Protein AF-A0A928KEA7-F1 (afdb_monomer)

Sequence (181 aa):
MDRFKRTLTLSAVTAGLIFLSWWLQSQVTVQSPEGFLRALSCLPGAGVILLGTGIFLRRGATAVFLDVVGGVTLAAGLTLFVLYGGMDDPTAVGADTGINLVLCLWTALPVCFAVYTLVLGLGSREDTRVRRRIAGWTPVALFAWILVLLFSGQMLHLVHAKPVEEETHHSDLAWIGSEEG

Mean predicted aligned error: 10.65 Å

Structure (mmCIF, N/CA/C/O backbone):
data_AF-A0A928KEA7-F1
#
_entry.id   AF-A0A928KEA7-F1
#
loop_
_atom_site.group_PDB
_atom_site.id
_atom_site.type_symbol
_atom_site.label_atom_id
_atom_site.label_alt_id
_atom_site.label_comp_id
_atom_site.label_asym_id
_atom_site.label_entity_id
_atom_site.label_seq_id
_atom_site.pdbx_PDB_ins_code
_atom_site.Cartn_x
_atom_site.Cartn_y
_atom_site.Cartn_z
_atom_site.occupancy
_atom_site.B_iso_or_equiv
_atom_site.auth_seq_id
_atom_site.auth_comp_id
_atom_site.auth_asym_id
_atom_site.auth_atom_id
_atom_site.pdbx_PDB_model_num
ATOM 1 N N . MET A 1 1 ? -8.155 -10.172 21.564 1.00 54.88 1 MET A N 1
ATOM 2 C CA . MET A 1 1 ? -7.471 -8.945 21.100 1.00 54.88 1 MET A CA 1
ATOM 3 C C . MET A 1 1 ? -8.540 -7.909 20.807 1.00 54.88 1 MET A C 1
ATOM 5 O O . MET A 1 1 ? -9.385 -8.170 19.959 1.00 54.88 1 MET A O 1
ATOM 9 N N . ASP A 1 2 ? -8.555 -6.812 21.563 1.00 73.75 2 ASP A N 1
ATOM 10 C CA . ASP A 1 2 ? -9.622 -5.802 21.515 1.00 73.75 2 ASP A CA 1
ATOM 11 C C . ASP A 1 2 ? -9.731 -5.141 20.137 1.00 73.75 2 ASP A C 1
ATOM 13 O O . ASP A 1 2 ? -8.721 -4.966 19.447 1.00 73.75 2 ASP A O 1
ATOM 17 N N . ARG A 1 3 ? -10.950 -4.743 19.742 1.00 67.38 3 ARG A N 1
ATOM 18 C CA . ARG A 1 3 ? -11.199 -4.026 18.476 1.00 67.38 3 ARG A CA 1
ATOM 19 C C . ARG A 1 3 ? -10.340 -2.762 18.366 1.00 67.38 3 ARG A C 1
ATOM 21 O O . ARG A 1 3 ? -9.760 -2.542 17.311 1.00 67.38 3 ARG A O 1
ATOM 28 N N . PHE A 1 4 ? -10.141 -2.047 19.477 1.00 71.62 4 PHE A N 1
ATOM 29 C CA . PHE A 1 4 ? -9.226 -0.907 19.574 1.00 71.62 4 PHE A CA 1
ATOM 30 C C . PHE A 1 4 ? -7.812 -1.232 19.078 1.00 71.62 4 PHE A C 1
ATOM 32 O O . PHE A 1 4 ? -7.262 -0.529 18.235 1.00 71.62 4 PHE A O 1
ATOM 39 N N . LYS A 1 5 ? -7.230 -2.340 19.564 1.00 75.88 5 LYS A N 1
ATOM 40 C CA . LYS A 1 5 ? -5.872 -2.760 19.190 1.00 75.88 5 LYS A CA 1
ATOM 41 C C . LYS A 1 5 ? -5.795 -3.084 17.701 1.00 75.88 5 LYS A C 1
ATOM 43 O O . LYS A 1 5 ? -4.838 -2.686 17.056 1.00 75.88 5 LYS A O 1
ATOM 48 N N . ARG A 1 6 ? -6.819 -3.739 17.140 1.00 73.50 6 ARG A N 1
ATOM 49 C CA . ARG A 1 6 ? -6.890 -4.035 15.697 1.00 73.50 6 ARG A CA 1
ATOM 50 C C . ARG A 1 6 ? -6.956 -2.765 14.850 1.00 73.50 6 ARG A C 1
ATOM 52 O O . ARG A 1 6 ? -6.213 -2.663 13.881 1.00 73.50 6 ARG A O 1
ATOM 59 N N . THR A 1 7 ? -7.788 -1.797 15.230 1.00 75.06 7 THR A N 1
ATOM 60 C CA . THR A 1 7 ? -7.887 -0.507 14.531 1.00 75.06 7 THR A CA 1
ATOM 61 C C . THR A 1 7 ? -6.580 0.272 14.609 1.00 75.06 7 THR A C 1
ATOM 63 O O . THR A 1 7 ? -6.162 0.853 13.612 1.00 75.06 7 THR A O 1
ATOM 66 N N . LEU A 1 8 ? -5.893 0.244 15.754 1.00 78.81 8 LEU A N 1
ATOM 67 C CA . LEU A 1 8 ? -4.615 0.931 15.936 1.00 78.81 8 LEU A CA 1
ATOM 68 C C . LEU A 1 8 ? -3.499 0.263 15.119 1.00 78.81 8 LEU A C 1
ATOM 70 O O . LEU A 1 8 ? -2.761 0.955 14.424 1.00 78.81 8 LEU A O 1
ATOM 74 N N . THR A 1 9 ? -3.432 -1.073 15.111 1.00 81.81 9 THR A N 1
ATOM 75 C CA . THR A 1 9 ? -2.494 -1.825 14.264 1.00 81.81 9 THR A CA 1
ATOM 76 C C . THR A 1 9 ? -2.742 -1.556 12.782 1.00 81.81 9 THR A C 1
ATOM 78 O O . THR A 1 9 ? -1.800 -1.250 12.062 1.00 81.81 9 THR A O 1
ATOM 81 N N . LEU A 1 10 ? -3.993 -1.605 12.316 1.00 80.00 10 LEU A N 1
ATOM 82 C CA . LEU A 1 10 ? -4.307 -1.324 10.913 1.00 80.00 10 LEU A CA 1
ATOM 83 C C . LEU A 1 10 ? -4.031 0.134 10.537 1.00 80.00 10 LEU A C 1
ATOM 85 O O . LEU A 1 10 ? -3.530 0.386 9.447 1.00 80.00 10 LEU A O 1
ATOM 89 N N . SER A 1 11 ? -4.303 1.088 11.430 1.00 79.56 11 SER A N 1
ATOM 90 C CA . SER A 1 11 ? -3.945 2.498 11.226 1.00 79.56 11 SER A CA 1
ATOM 91 C C . SER A 1 11 ? -2.431 2.671 11.086 1.00 79.56 11 SER A C 1
ATOM 93 O O . SER A 1 11 ? -1.979 3.375 10.189 1.00 79.56 11 SER A O 1
ATOM 95 N N . ALA A 1 12 ? -1.644 1.990 11.926 1.00 84.50 12 ALA A N 1
ATOM 96 C CA . ALA A 1 12 ? -0.185 2.016 11.852 1.00 84.50 12 ALA A CA 1
ATOM 97 C C . ALA A 1 12 ? 0.335 1.391 10.547 1.00 84.50 12 ALA A C 1
ATOM 99 O O . ALA A 1 12 ? 1.207 1.966 9.902 1.00 84.50 12 ALA A O 1
ATOM 100 N N . VAL A 1 13 ? -0.242 0.263 10.117 1.00 84.06 13 VAL A N 1
ATOM 101 C CA . VAL A 1 13 ? 0.075 -0.363 8.822 1.00 84.06 13 VAL A CA 1
ATOM 102 C C . VAL A 1 13 ? -0.280 0.571 7.666 1.00 84.06 13 VAL A C 1
ATOM 104 O O . VAL A 1 13 ? 0.526 0.753 6.762 1.00 84.06 13 VAL A O 1
ATOM 107 N N . THR A 1 14 ? -1.447 1.216 7.718 1.00 84.38 14 THR A N 1
ATOM 108 C CA . THR A 1 14 ? -1.892 2.172 6.693 1.00 84.38 14 THR A CA 1
ATOM 109 C C . THR A 1 14 ? -0.937 3.361 6.609 1.00 84.38 14 THR A C 1
ATOM 111 O O . THR A 1 14 ? -0.494 3.705 5.520 1.00 84.38 14 THR A O 1
ATOM 114 N N . ALA A 1 15 ? -0.551 3.948 7.745 1.00 84.62 15 ALA A N 1
ATOM 115 C CA . ALA A 1 15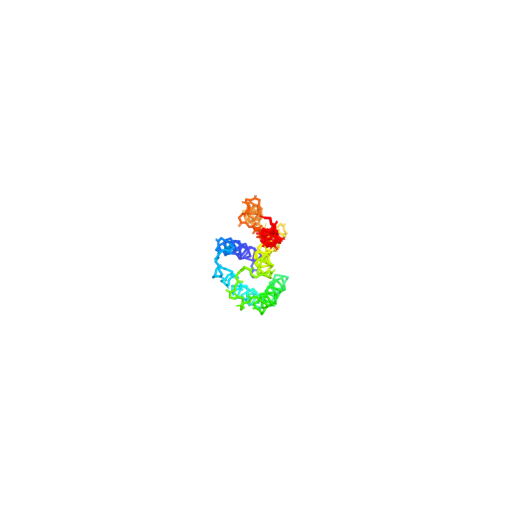 ? 0.431 5.030 7.793 1.00 84.62 15 ALA A CA 1
ATOM 116 C C . ALA A 1 15 ? 1.794 4.598 7.228 1.00 84.62 15 ALA A C 1
ATOM 118 O O . ALA A 1 15 ? 2.395 5.327 6.441 1.00 84.62 15 ALA A O 1
ATOM 119 N N . GLY A 1 16 ? 2.252 3.393 7.580 1.00 85.12 16 GLY A N 1
ATOM 120 C CA . GLY A 1 16 ? 3.477 2.809 7.039 1.00 85.12 16 GLY A CA 1
ATOM 121 C C . GLY A 1 16 ? 3.415 2.614 5.524 1.00 85.12 16 GLY A C 1
ATOM 122 O O . GLY A 1 16 ? 4.370 2.956 4.835 1.00 85.12 16 GLY A O 1
ATOM 123 N N . LEU A 1 17 ? 2.285 2.138 4.991 1.00 85.50 17 LEU A N 1
ATOM 124 C CA . LEU A 1 17 ? 2.068 1.988 3.550 1.00 85.50 17 LEU A CA 1
ATOM 125 C C . LEU A 1 17 ? 2.014 3.337 2.828 1.00 85.50 17 LEU A C 1
ATOM 127 O O . LEU A 1 17 ? 2.590 3.452 1.753 1.00 85.50 17 LEU A O 1
ATOM 131 N N . ILE A 1 18 ? 1.378 4.358 3.413 1.00 84.31 18 ILE A N 1
ATOM 132 C CA . ILE A 1 18 ? 1.370 5.721 2.858 1.00 84.31 18 ILE A CA 1
ATOM 133 C C . ILE A 1 18 ? 2.802 6.252 2.773 1.00 84.31 18 ILE A C 1
ATOM 135 O O . ILE A 1 18 ? 3.218 6.715 1.713 1.00 84.31 18 ILE A O 1
ATOM 139 N N . PHE A 1 19 ? 3.566 6.149 3.865 1.00 85.62 19 PHE A N 1
ATOM 140 C CA . PHE A 1 19 ? 4.948 6.621 3.911 1.00 85.62 19 PHE A CA 1
ATOM 141 C C . PHE A 1 19 ? 5.845 5.856 2.936 1.00 85.62 19 PHE A C 1
ATOM 143 O O . PHE A 1 19 ? 6.585 6.473 2.176 1.00 85.62 19 PHE A O 1
ATOM 150 N N . LEU A 1 20 ? 5.752 4.524 2.920 1.00 85.12 20 LEU A N 1
ATOM 151 C CA . LEU A 1 20 ? 6.529 3.678 2.019 1.00 85.12 20 LEU A CA 1
ATOM 152 C C . LEU A 1 20 ? 6.176 3.954 0.556 1.00 85.12 20 LEU A C 1
ATOM 154 O O . LEU A 1 20 ? 7.071 4.067 -0.272 1.00 85.12 20 LEU A O 1
ATOM 158 N N . SER A 1 21 ? 4.889 4.110 0.247 1.00 84.81 21 SER A N 1
ATOM 159 C CA . SER A 1 21 ? 4.431 4.456 -1.094 1.00 84.81 21 SER A CA 1
ATOM 160 C C . SER A 1 21 ? 4.947 5.827 -1.518 1.00 84.81 21 SER A C 1
ATOM 162 O O . SER A 1 21 ? 5.449 5.962 -2.624 1.00 84.81 21 SER A O 1
ATOM 164 N N . TRP A 1 22 ? 4.852 6.842 -0.661 1.00 84.06 22 TRP A N 1
ATOM 165 C CA . TRP A 1 22 ? 5.382 8.172 -0.962 1.00 84.06 22 TRP A CA 1
ATOM 166 C C . TRP A 1 22 ? 6.901 8.142 -1.170 1.00 84.06 22 TRP A C 1
ATOM 168 O O . TRP A 1 22 ? 7.403 8.691 -2.147 1.00 84.06 22 TRP A O 1
ATOM 178 N N . TRP A 1 23 ? 7.626 7.435 -0.299 1.00 84.44 23 TRP A N 1
ATOM 179 C CA . TRP A 1 23 ? 9.074 7.267 -0.396 1.00 84.44 23 TRP A CA 1
ATOM 180 C C . TRP A 1 23 ? 9.506 6.530 -1.665 1.00 84.44 23 TRP A C 1
ATOM 182 O O . TRP A 1 23 ? 10.493 6.902 -2.282 1.00 84.44 23 TRP A O 1
ATOM 192 N N . LEU A 1 24 ? 8.795 5.477 -2.068 1.00 82.69 24 LEU A N 1
ATOM 193 C CA . LEU A 1 24 ? 9.129 4.750 -3.291 1.00 82.69 24 LEU A CA 1
ATOM 194 C C . LEU A 1 24 ? 8.782 5.568 -4.533 1.00 82.69 24 LEU A C 1
ATOM 196 O O . LEU A 1 24 ? 9.578 5.605 -5.463 1.00 82.69 24 LEU A O 1
ATOM 200 N N . GLN A 1 25 ? 7.648 6.270 -4.537 1.00 81.88 25 GLN A N 1
ATOM 201 C CA . GLN A 1 25 ? 7.252 7.113 -5.666 1.00 81.88 25 GLN A CA 1
ATOM 202 C C . GLN A 1 25 ? 8.172 8.324 -5.847 1.00 81.88 25 GLN A C 1
ATOM 204 O O . GLN A 1 25 ? 8.437 8.694 -6.984 1.00 81.88 25 GLN A O 1
ATOM 209 N N . SER A 1 26 ? 8.732 8.894 -4.773 1.00 79.12 26 SER A N 1
ATOM 210 C CA . SER A 1 26 ? 9.705 9.992 -4.888 1.00 79.12 26 SER A CA 1
ATOM 211 C C . SER A 1 26 ? 11.041 9.570 -5.510 1.00 79.12 26 SER A C 1
ATOM 213 O O . SER A 1 26 ? 11.774 10.417 -6.014 1.00 79.12 26 SER A O 1
ATOM 215 N N . GLN A 1 27 ? 11.350 8.270 -5.499 1.00 77.69 27 GLN A N 1
ATOM 216 C CA . GLN A 1 27 ? 12.549 7.693 -6.118 1.00 77.69 27 GLN A CA 1
ATOM 217 C C . GLN A 1 27 ? 12.307 7.257 -7.570 1.00 77.69 27 GLN A C 1
ATOM 219 O O . GLN A 1 27 ? 13.262 7.037 -8.311 1.00 77.69 27 GLN A O 1
ATOM 224 N N . VAL A 1 28 ? 11.047 7.109 -7.994 1.00 72.12 28 VAL A N 1
ATOM 225 C CA . VAL A 1 28 ? 10.705 6.761 -9.377 1.00 72.12 28 VAL A CA 1
ATOM 226 C C . VAL A 1 28 ? 10.776 8.031 -10.219 1.00 72.12 28 VAL A C 1
ATOM 228 O O . VAL A 1 28 ? 9.839 8.823 -10.275 1.00 72.12 28 VAL A O 1
ATOM 231 N N . THR A 1 29 ? 11.911 8.224 -10.883 1.00 65.62 29 THR A N 1
ATOM 232 C CA . THR A 1 29 ? 12.078 9.257 -11.909 1.00 65.62 29 THR A CA 1
ATOM 233 C C . THR A 1 29 ? 12.221 8.604 -13.277 1.00 65.62 29 THR A C 1
ATOM 235 O O . THR A 1 29 ? 12.788 7.518 -13.389 1.00 65.62 29 THR A O 1
ATOM 238 N N . VAL A 1 30 ? 11.739 9.278 -14.325 1.00 59.12 30 VAL A N 1
ATOM 239 C CA . VAL A 1 30 ? 11.789 8.796 -15.724 1.00 59.12 30 VAL A CA 1
ATOM 240 C C . VAL A 1 30 ? 13.224 8.488 -16.180 1.00 59.12 30 VAL A C 1
ATOM 242 O O . VAL A 1 30 ? 13.438 7.697 -17.087 1.00 59.12 30 VAL A O 1
ATOM 245 N N . GLN A 1 31 ? 14.222 9.090 -15.530 1.00 60.34 31 GLN A N 1
ATOM 246 C CA . GLN A 1 31 ? 15.633 8.948 -15.884 1.00 60.34 31 GLN A CA 1
ATOM 247 C C . GLN A 1 31 ? 16.400 7.922 -15.033 1.00 60.34 31 GLN A C 1
ATOM 249 O O . GLN A 1 31 ? 17.555 7.646 -15.345 1.00 60.34 31 GLN A O 1
ATOM 254 N N . SER A 1 32 ? 15.804 7.349 -13.976 1.00 67.44 32 SER A N 1
ATOM 255 C CA . SER A 1 32 ? 16.506 6.412 -13.086 1.00 67.44 32 SER A CA 1
ATOM 256 C C . SER A 1 32 ? 15.910 4.994 -13.154 1.00 67.44 32 SER A C 1
ATOM 258 O O . SER A 1 32 ? 14.947 4.706 -12.429 1.00 67.44 32 SER A O 1
ATOM 260 N N . PRO A 1 33 ? 16.487 4.066 -13.943 1.00 71.00 33 PRO A N 1
ATOM 261 C CA . PRO A 1 33 ? 16.019 2.676 -13.983 1.00 71.00 33 PRO A CA 1
ATOM 262 C C . PRO A 1 33 ? 16.114 1.994 -12.604 1.00 71.00 33 PRO A C 1
ATOM 264 O O . PRO A 1 33 ? 15.270 1.172 -12.247 1.00 71.00 33 PRO A O 1
ATOM 267 N N . GLU A 1 34 ? 17.070 2.410 -11.767 1.00 78.62 34 GLU A N 1
ATOM 268 C CA . GLU A 1 34 ? 17.239 1.908 -10.397 1.00 78.62 34 GLU A CA 1
ATOM 269 C C . GLU A 1 34 ? 16.026 2.186 -9.496 1.00 78.62 34 GLU A C 1
ATOM 271 O O . GLU A 1 34 ? 15.602 1.315 -8.734 1.00 78.62 34 GLU A O 1
ATOM 276 N N . GLY A 1 35 ? 15.438 3.384 -9.590 1.00 78.25 35 GLY A N 1
ATOM 277 C CA . GLY A 1 35 ? 14.264 3.771 -8.804 1.00 78.25 35 GLY A CA 1
ATOM 278 C C . GLY A 1 35 ? 13.042 2.915 -9.139 1.00 78.25 35 GLY A C 1
ATOM 279 O O . GLY A 1 35 ? 12.356 2.421 -8.239 1.00 78.25 35 GLY A O 1
ATOM 280 N N . PHE A 1 36 ? 12.825 2.664 -10.432 1.00 80.31 36 PHE A N 1
ATOM 281 C CA . PHE A 1 36 ? 11.774 1.773 -10.920 1.00 80.31 36 PHE A CA 1
ATOM 282 C C . PHE A 1 36 ? 11.979 0.329 -10.443 1.00 80.31 36 PHE A C 1
ATOM 284 O O . PHE A 1 36 ? 11.077 -0.243 -9.829 1.00 80.31 36 PHE A O 1
ATOM 291 N N . LEU A 1 37 ? 13.169 -0.248 -10.643 1.00 82.00 37 LEU A N 1
ATOM 292 C CA . LEU A 1 37 ? 13.470 -1.622 -10.224 1.00 82.00 37 LEU A CA 1
ATOM 293 C C . LEU A 1 37 ? 13.368 -1.801 -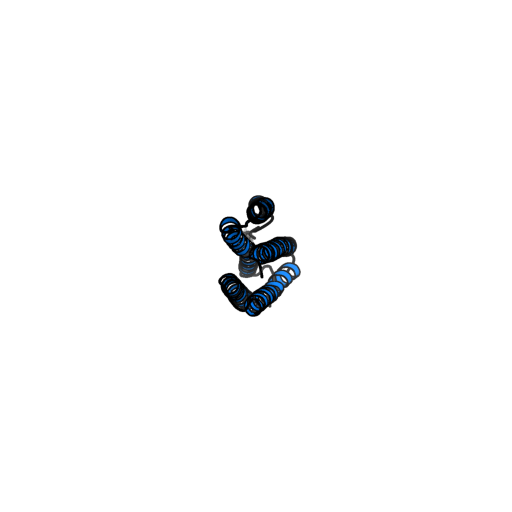8.704 1.00 82.00 37 LEU A C 1
ATOM 295 O O . LEU A 1 37 ? 12.913 -2.840 -8.216 1.00 82.00 37 LEU A O 1
ATOM 299 N N . ARG A 1 38 ? 13.728 -0.776 -7.925 1.00 84.31 38 ARG A N 1
ATOM 300 C CA . ARG A 1 38 ? 13.561 -0.781 -6.468 1.00 84.31 38 ARG A CA 1
ATOM 301 C C . ARG A 1 38 ? 12.087 -0.762 -6.062 1.00 84.31 38 ARG A C 1
ATOM 303 O O . ARG A 1 38 ? 11.674 -1.569 -5.233 1.00 84.31 38 ARG A O 1
ATOM 310 N N . ALA A 1 39 ? 11.278 0.107 -6.664 1.00 84.00 39 ALA A N 1
ATOM 311 C CA . ALA A 1 39 ? 9.838 0.147 -6.410 1.00 84.00 39 ALA A CA 1
ATOM 312 C C . ALA A 1 39 ? 9.138 -1.157 -6.833 1.00 84.00 39 ALA A C 1
ATOM 314 O O . ALA A 1 39 ? 8.249 -1.640 -6.124 1.00 84.00 39 ALA A O 1
ATOM 315 N N . LEU A 1 40 ? 9.571 -1.750 -7.947 1.00 84.88 40 LEU A N 1
ATOM 316 C CA . LEU A 1 40 ? 9.064 -3.013 -8.474 1.00 84.88 40 LEU A CA 1
ATOM 317 C C . LEU A 1 40 ? 9.436 -4.200 -7.574 1.00 84.88 40 LEU A C 1
ATOM 319 O O . LEU A 1 40 ? 8.575 -5.007 -7.234 1.00 84.88 40 LEU A O 1
ATOM 323 N N . SER A 1 41 ? 10.691 -4.290 -7.129 1.00 85.75 41 SER A N 1
ATOM 324 C CA . SER A 1 41 ? 11.165 -5.371 -6.248 1.00 85.75 41 SER A CA 1
ATOM 325 C C . SER A 1 41 ? 10.560 -5.321 -4.840 1.00 85.75 41 SER A C 1
ATOM 327 O O . SER A 1 41 ? 10.398 -6.360 -4.197 1.00 85.75 41 SER A O 1
ATOM 329 N N . CYS A 1 42 ? 10.150 -4.143 -4.363 1.00 87.12 42 CYS A N 1
ATOM 330 C CA . CYS A 1 42 ? 9.448 -4.016 -3.088 1.00 87.12 42 CYS A CA 1
ATOM 331 C C . CYS A 1 42 ? 7.988 -4.517 -3.125 1.00 87.12 42 CYS A C 1
ATOM 333 O O . CYS A 1 42 ? 7.465 -4.879 -2.069 1.00 87.12 42 CYS A O 1
ATOM 335 N N . LEU A 1 43 ? 7.326 -4.577 -4.293 1.00 86.19 43 LEU A N 1
ATOM 336 C CA . LEU A 1 43 ? 5.919 -5.006 -4.405 1.00 86.19 43 LEU A CA 1
ATOM 337 C C . LEU A 1 43 ? 5.692 -6.464 -3.958 1.00 86.19 43 LEU A C 1
ATOM 339 O O . LEU A 1 43 ? 4.829 -6.683 -3.102 1.00 86.19 43 LEU A O 1
ATOM 343 N N . PRO A 1 44 ? 6.463 -7.462 -4.442 1.00 87.00 44 PRO A N 1
ATOM 344 C CA . PRO A 1 44 ? 6.356 -8.832 -3.946 1.00 87.00 44 PRO A CA 1
ATOM 345 C C . PRO A 1 44 ? 6.600 -8.931 -2.439 1.00 87.00 44 PRO A C 1
ATOM 347 O O . PRO A 1 44 ? 5.852 -9.606 -1.735 1.00 87.00 44 PRO A O 1
ATOM 350 N N . GLY A 1 45 ? 7.606 -8.214 -1.923 1.00 86.88 45 GLY A N 1
ATOM 351 C CA . GLY A 1 45 ? 7.912 -8.185 -0.492 1.00 86.88 45 GLY A CA 1
ATOM 352 C C . GLY A 1 45 ? 6.740 -7.665 0.342 1.00 86.88 45 GLY A C 1
ATOM 353 O O . GLY A 1 45 ? 6.355 -8.295 1.327 1.00 86.88 45 GLY A O 1
ATOM 354 N N . ALA A 1 46 ? 6.115 -6.566 -0.089 1.00 85.94 46 ALA A N 1
ATOM 355 C CA . ALA A 1 46 ? 4.908 -6.040 0.540 1.00 85.94 46 ALA A CA 1
ATOM 356 C C . ALA A 1 46 ? 3.757 -7.061 0.497 1.00 85.94 46 ALA A C 1
ATOM 358 O O . ALA A 1 46 ? 3.134 -7.317 1.526 1.00 85.94 46 ALA A O 1
ATOM 359 N N . GLY A 1 47 ? 3.523 -7.705 -0.651 1.00 86.25 47 GLY A N 1
ATOM 360 C CA . GLY A 1 47 ? 2.505 -8.750 -0.801 1.00 86.25 47 GLY A CA 1
ATOM 361 C C . GLY A 1 47 ? 2.705 -9.935 0.154 1.00 86.25 47 GLY A C 1
ATOM 362 O O . GLY A 1 47 ? 1.761 -10.348 0.829 1.00 86.25 47 GLY A O 1
ATOM 363 N N . VAL A 1 48 ? 3.941 -10.432 0.289 1.00 89.88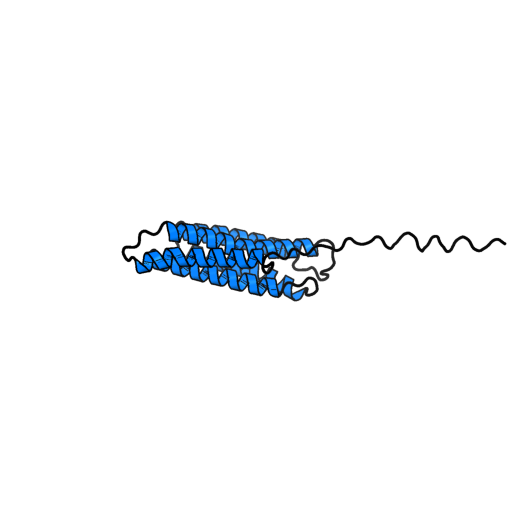 48 VAL A N 1
ATOM 364 C CA . VAL A 1 48 ? 4.290 -11.515 1.228 1.00 89.88 48 VAL A CA 1
ATOM 365 C C . VAL A 1 48 ? 4.072 -11.095 2.680 1.00 89.88 48 VAL A C 1
ATOM 367 O O . VAL A 1 48 ? 3.518 -11.871 3.456 1.00 89.88 48 VAL A O 1
ATOM 370 N N . ILE A 1 49 ? 4.465 -9.876 3.064 1.00 87.69 49 ILE A N 1
ATOM 371 C CA . ILE A 1 49 ? 4.244 -9.367 4.426 1.00 87.69 49 ILE A CA 1
ATOM 372 C C . ILE A 1 49 ? 2.743 -9.288 4.729 1.00 87.69 49 ILE A C 1
ATOM 374 O O . ILE A 1 49 ? 2.314 -9.679 5.817 1.00 87.69 49 ILE A O 1
ATOM 378 N N . LEU A 1 50 ? 1.935 -8.819 3.776 1.00 87.31 50 LEU A N 1
ATOM 379 C CA . LEU A 1 50 ? 0.484 -8.725 3.932 1.00 87.31 50 LEU A CA 1
ATOM 380 C C . LEU A 1 50 ? -0.172 -10.102 4.078 1.00 87.31 50 LEU A C 1
ATOM 382 O O . LEU A 1 50 ? -0.911 -10.307 5.041 1.00 87.31 50 LEU A O 1
ATOM 386 N N . LEU A 1 51 ? 0.171 -11.056 3.207 1.00 86.50 51 LEU A N 1
ATOM 387 C CA . LEU A 1 51 ? -0.264 -12.454 3.314 1.00 86.50 51 LEU A CA 1
ATOM 388 C C . LEU A 1 51 ? 0.171 -13.084 4.641 1.00 86.50 51 LEU A C 1
ATOM 390 O O . LEU A 1 51 ? -0.633 -13.674 5.354 1.00 86.50 51 LEU A O 1
ATOM 394 N N . GLY A 1 52 ? 1.438 -12.922 5.027 1.00 85.00 52 GLY A N 1
ATOM 395 C CA . GLY A 1 52 ? 1.956 -13.444 6.292 1.00 85.00 52 GLY A CA 1
ATOM 396 C C . GLY A 1 52 ? 1.215 -12.868 7.501 1.00 85.00 52 GLY A C 1
ATOM 397 O O . GLY A 1 52 ? 0.898 -13.592 8.446 1.00 85.00 52 GLY A O 1
ATOM 398 N N . THR A 1 53 ? 0.869 -11.579 7.449 1.00 83.12 53 THR A N 1
ATOM 399 C CA . THR A 1 53 ? 0.082 -10.913 8.493 1.00 83.12 53 THR A CA 1
ATOM 400 C C . THR A 1 53 ? -1.358 -11.433 8.531 1.00 83.12 53 THR A C 1
ATOM 402 O O . THR A 1 53 ? -1.888 -11.673 9.620 1.00 83.12 53 THR A O 1
ATOM 405 N N . GLY A 1 54 ? -1.989 -11.648 7.372 1.00 81.38 54 GLY A N 1
ATOM 406 C CA . GLY A 1 54 ? -3.327 -12.235 7.266 1.00 81.38 54 GLY A CA 1
ATOM 407 C C . GLY A 1 54 ? -3.384 -13.657 7.834 1.00 81.38 54 GLY A C 1
ATOM 408 O O . GLY A 1 54 ? -4.169 -13.921 8.754 1.00 81.38 54 GLY A O 1
ATOM 409 N N . ILE A 1 55 ? -2.445 -14.518 7.431 1.00 85.19 55 ILE A N 1
ATOM 410 C CA . ILE A 1 55 ? -2.269 -15.878 7.966 1.00 85.19 55 ILE A CA 1
ATOM 411 C C . ILE A 1 55 ? -2.043 -15.852 9.485 1.00 85.19 55 ILE A C 1
ATOM 413 O O . ILE A 1 55 ? -2.654 -16.636 10.218 1.00 85.19 55 ILE A O 1
ATOM 417 N N . PHE A 1 56 ? -1.204 -14.940 9.991 1.00 82.06 56 PHE A N 1
ATOM 418 C CA . PHE A 1 56 ? -0.930 -14.819 11.427 1.00 82.06 56 PHE A CA 1
ATOM 419 C C . PHE A 1 56 ? -2.170 -14.407 12.232 1.00 82.06 56 PHE A C 1
ATOM 421 O O . PHE A 1 56 ? -2.400 -14.913 13.333 1.00 82.06 56 PHE A O 1
ATOM 428 N N . LEU A 1 57 ? -3.018 -13.536 11.678 1.00 78.88 57 LEU A N 1
ATOM 429 C CA . LEU A 1 57 ? -4.281 -13.140 12.304 1.00 78.88 57 LEU A CA 1
ATOM 430 C C . LEU A 1 57 ? -5.301 -14.292 12.372 1.00 78.88 57 LEU A C 1
ATOM 432 O O . LEU A 1 57 ? -6.240 -14.204 13.170 1.00 78.88 57 LEU A O 1
ATOM 436 N N . ARG A 1 58 ? -5.080 -15.380 11.615 1.00 69.44 58 ARG A N 1
ATOM 437 C CA . ARG A 1 58 ? -5.758 -16.695 11.606 1.00 69.44 58 ARG A CA 1
ATOM 438 C C . ARG A 1 58 ? -7.270 -16.706 11.343 1.00 69.44 58 ARG A C 1
ATOM 440 O O . ARG A 1 58 ? -7.746 -17.683 10.773 1.00 69.44 58 ARG A O 1
ATOM 447 N N . ARG A 1 59 ? -8.056 -15.707 11.778 1.00 71.12 59 ARG A N 1
ATOM 448 C CA . ARG A 1 59 ? -9.523 -15.630 11.602 1.00 71.12 59 ARG A CA 1
ATOM 449 C C . ARG A 1 59 ? -10.059 -14.194 11.600 1.00 71.12 59 ARG A C 1
ATOM 451 O O . ARG A 1 59 ? -9.711 -13.377 12.453 1.00 71.12 59 ARG A O 1
ATOM 458 N N . GLY A 1 60 ? -11.031 -13.943 10.720 1.00 79.31 60 GLY A N 1
ATOM 459 C CA . GLY A 1 60 ? -11.856 -12.730 10.685 1.00 79.31 60 GLY A CA 1
ATOM 460 C C . GLY A 1 60 ? -11.731 -11.951 9.377 1.00 79.31 60 GLY A C 1
ATOM 461 O O . GLY A 1 60 ? -10.805 -12.168 8.604 1.00 79.31 60 GLY A O 1
ATOM 462 N N . ALA A 1 61 ? -12.653 -11.011 9.152 1.00 81.69 61 ALA A N 1
ATOM 463 C CA . ALA A 1 61 ? -12.697 -10.209 7.925 1.00 81.69 61 ALA A CA 1
ATOM 464 C C . ALA A 1 61 ? -11.382 -9.460 7.638 1.00 81.69 61 ALA A C 1
ATOM 466 O O . ALA A 1 61 ? -11.033 -9.258 6.484 1.00 81.69 61 ALA A O 1
ATOM 467 N N . THR A 1 62 ? -10.634 -9.083 8.680 1.00 80.56 62 THR A N 1
ATOM 468 C CA . THR A 1 62 ? -9.326 -8.427 8.540 1.00 80.56 62 THR A CA 1
ATOM 469 C C . THR A 1 62 ? -8.257 -9.365 7.995 1.00 80.56 62 THR A C 1
ATOM 471 O O . THR A 1 62 ? -7.465 -8.939 7.170 1.00 80.56 62 THR A O 1
ATOM 474 N N . ALA A 1 63 ? -8.245 -10.630 8.426 1.00 83.50 63 ALA A N 1
ATOM 475 C CA . ALA A 1 63 ? -7.311 -11.623 7.899 1.00 83.50 63 ALA A CA 1
ATOM 476 C C . ALA A 1 63 ? -7.589 -11.870 6.411 1.00 83.50 63 ALA A C 1
ATOM 478 O O . ALA A 1 63 ? -6.691 -11.723 5.596 1.00 83.50 63 ALA A O 1
ATOM 479 N N . VAL A 1 64 ? -8.862 -12.086 6.056 1.00 87.25 64 VAL A N 1
ATOM 480 C CA . VAL A 1 64 ? -9.287 -12.279 4.658 1.00 87.25 64 VAL A CA 1
ATOM 481 C C . VAL A 1 64 ? -8.949 -11.064 3.793 1.00 87.25 64 VAL A C 1
ATOM 483 O O . VAL A 1 64 ? -8.456 -11.224 2.685 1.00 87.25 64 VAL A O 1
ATOM 486 N N . PHE A 1 65 ? -9.180 -9.847 4.292 1.00 87.75 65 PHE A N 1
ATOM 487 C CA . PHE A 1 65 ? -8.810 -8.627 3.574 1.00 87.75 65 PHE A CA 1
ATOM 488 C C . PHE A 1 65 ? -7.300 -8.559 3.307 1.00 87.75 65 PHE A C 1
ATOM 490 O O . PHE A 1 65 ? -6.896 -8.296 2.179 1.00 87.75 65 PHE A O 1
ATOM 497 N N . LEU A 1 66 ? -6.473 -8.828 4.322 1.00 86.56 66 LEU A N 1
ATOM 498 C CA . LEU A 1 66 ? -5.015 -8.833 4.186 1.00 86.56 66 LEU A CA 1
ATOM 499 C C . LEU A 1 66 ? -4.526 -9.923 3.230 1.00 86.56 66 LEU A C 1
ATOM 501 O O . LEU A 1 66 ? -3.632 -9.655 2.434 1.00 86.56 66 LEU A O 1
ATOM 505 N N . ASP A 1 67 ? -5.138 -11.106 3.271 1.00 88.00 67 ASP A N 1
ATOM 506 C CA . ASP A 1 67 ? -4.800 -12.212 2.376 1.00 88.00 67 ASP A CA 1
ATOM 50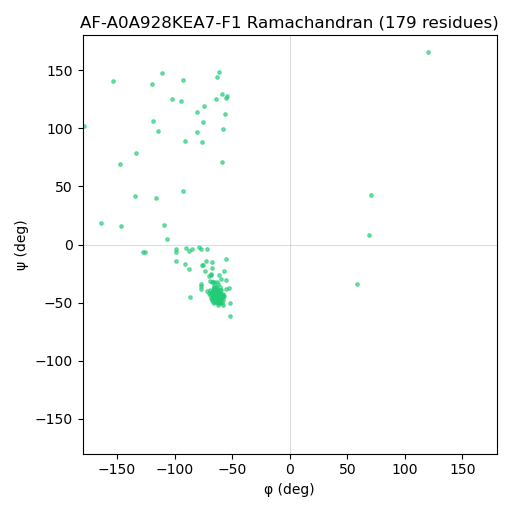7 C C . ASP A 1 67 ? -5.158 -11.882 0.922 1.00 88.00 67 ASP A C 1
ATOM 509 O O . ASP A 1 67 ? -4.346 -12.089 0.024 1.00 88.00 67 ASP A O 1
ATOM 513 N N . VAL A 1 68 ? -6.347 -11.319 0.676 1.00 89.81 68 VAL A N 1
ATOM 514 C CA . VAL A 1 68 ? -6.786 -10.931 -0.673 1.00 89.81 68 VAL A CA 1
ATOM 515 C C . VAL A 1 68 ? -5.923 -9.798 -1.217 1.00 89.81 68 VAL A C 1
ATOM 517 O O . VAL A 1 68 ? -5.400 -9.916 -2.322 1.00 89.81 68 VAL A O 1
ATOM 520 N N . VAL A 1 69 ? -5.735 -8.715 -0.455 1.00 89.50 69 VAL A N 1
ATOM 521 C CA . VAL A 1 69 ? -4.918 -7.579 -0.909 1.00 89.50 69 VAL A CA 1
ATOM 522 C C . VAL A 1 69 ? -3.465 -8.007 -1.086 1.00 89.50 69 VAL A C 1
ATOM 524 O O . VAL A 1 69 ? -2.881 -7.731 -2.126 1.00 89.50 69 VAL A O 1
ATOM 527 N N . GLY A 1 70 ? -2.900 -8.746 -0.128 1.00 87.38 70 GLY A N 1
ATOM 528 C CA . GLY A 1 70 ? -1.538 -9.266 -0.218 1.00 87.38 70 GLY A CA 1
ATOM 529 C C . GLY A 1 70 ? -1.341 -10.213 -1.399 1.00 87.38 70 GLY A C 1
ATOM 530 O O . GLY A 1 70 ? -0.354 -10.084 -2.118 1.00 87.38 70 GLY A O 1
ATOM 531 N N . GLY A 1 71 ? -2.298 -11.109 -1.652 1.00 88.56 71 GLY A N 1
ATOM 532 C CA . GLY A 1 71 ? -2.288 -12.018 -2.797 1.00 88.56 71 GLY A CA 1
ATOM 533 C C . GLY A 1 71 ? -2.359 -11.288 -4.134 1.00 88.56 71 GLY A C 1
ATOM 534 O O . GLY A 1 71 ? -1.561 -11.571 -5.024 1.00 88.56 71 GLY A O 1
ATOM 535 N N . VAL A 1 72 ? -3.256 -10.305 -4.262 1.00 91.69 72 VAL A N 1
ATOM 536 C CA . VAL A 1 72 ? -3.367 -9.474 -5.471 1.00 91.69 72 VAL A CA 1
ATOM 537 C C . VAL A 1 72 ? -2.092 -8.660 -5.689 1.00 91.69 72 VAL A C 1
ATOM 539 O O . VAL A 1 72 ? -1.555 -8.664 -6.794 1.00 91.69 72 VAL A O 1
ATOM 542 N N . THR A 1 73 ? -1.559 -8.015 -4.646 1.00 89.81 73 THR A N 1
ATOM 543 C CA . THR A 1 73 ? -0.293 -7.271 -4.715 1.00 89.81 73 THR A CA 1
ATOM 544 C C . THR A 1 73 ? 0.872 -8.175 -5.109 1.00 89.81 73 THR A C 1
ATOM 546 O O . THR A 1 73 ? 1.676 -7.790 -5.953 1.00 89.81 73 THR A O 1
ATOM 549 N N . LEU A 1 74 ? 0.964 -9.378 -4.535 1.00 90.06 74 LEU A N 1
ATOM 550 C CA . LEU A 1 74 ? 2.021 -10.337 -4.849 1.00 90.06 74 LEU A CA 1
ATOM 551 C C . LEU A 1 74 ? 1.927 -10.814 -6.302 1.00 90.06 74 LEU A C 1
ATOM 553 O O . LEU A 1 74 ? 2.927 -10.792 -7.013 1.00 90.06 74 LEU A O 1
ATOM 557 N N . ALA A 1 75 ? 0.735 -11.212 -6.751 1.00 90.69 75 ALA A N 1
ATOM 558 C CA . ALA A 1 75 ? 0.511 -11.679 -8.116 1.00 90.69 75 ALA A CA 1
ATOM 559 C C . ALA A 1 75 ? 0.810 -10.580 -9.144 1.00 90.69 75 ALA A C 1
ATOM 561 O O . ALA A 1 75 ? 1.520 -10.822 -10.120 1.00 90.69 75 ALA A O 1
ATOM 562 N N . ALA A 1 76 ? 0.331 -9.358 -8.901 1.00 88.56 76 ALA A N 1
ATOM 563 C CA . ALA A 1 76 ? 0.612 -8.209 -9.752 1.00 88.56 76 ALA A CA 1
ATOM 564 C C . ALA A 1 76 ? 2.105 -7.845 -9.746 1.00 88.56 76 ALA A C 1
ATOM 566 O O . ALA A 1 76 ? 2.683 -7.651 -10.810 1.00 88.56 76 ALA A O 1
ATOM 567 N N . GLY A 1 77 ? 2.748 -7.822 -8.575 1.00 87.44 77 GLY A N 1
ATOM 568 C CA . GLY A 1 77 ? 4.181 -7.558 -8.441 1.00 87.44 77 GLY A CA 1
ATOM 569 C C . GLY A 1 77 ? 5.039 -8.579 -9.186 1.00 87.44 77 GLY A C 1
ATOM 570 O O . GLY A 1 77 ? 5.935 -8.189 -9.924 1.00 87.44 77 GLY A O 1
ATOM 571 N N . LEU A 1 78 ? 4.733 -9.876 -9.064 1.00 88.88 78 LEU A N 1
ATOM 572 C CA . LEU A 1 78 ? 5.417 -10.937 -9.812 1.00 88.88 78 LEU A CA 1
ATOM 573 C C . LEU A 1 78 ? 5.177 -10.825 -11.318 1.00 88.88 78 LEU A C 1
ATOM 575 O O . LEU A 1 78 ? 6.115 -10.968 -12.093 1.00 88.88 78 LEU A O 1
ATOM 579 N N . THR A 1 79 ? 3.944 -10.531 -11.735 1.00 87.81 79 THR A N 1
ATOM 580 C CA . THR A 1 79 ? 3.610 -10.349 -13.154 1.00 87.81 79 THR A CA 1
ATOM 581 C C . THR A 1 79 ? 4.399 -9.183 -13.746 1.00 87.81 79 THR A C 1
ATOM 583 O O . THR A 1 79 ? 5.042 -9.336 -14.780 1.00 87.81 79 THR A O 1
ATOM 586 N N . LEU A 1 80 ? 4.423 -8.036 -13.062 1.00 85.94 80 LEU A N 1
ATOM 587 C CA . LEU A 1 80 ? 5.202 -6.874 -13.485 1.00 85.94 80 LEU A CA 1
ATOM 588 C C . LEU A 1 80 ? 6.708 -7.154 -13.452 1.00 85.94 80 LEU A C 1
ATOM 590 O O . LEU A 1 80 ? 7.423 -6.702 -14.337 1.00 85.94 80 LEU A O 1
ATOM 594 N N . PHE A 1 81 ? 7.195 -7.925 -12.479 1.00 86.06 81 PHE A N 1
ATOM 595 C CA . PHE A 1 81 ? 8.602 -8.316 -12.407 1.00 86.06 81 PHE A CA 1
ATOM 596 C C . PHE A 1 81 ? 9.011 -9.212 -13.582 1.00 86.06 81 PHE A C 1
ATOM 598 O O . PHE A 1 81 ? 10.065 -9.003 -14.168 1.00 86.06 81 PHE A O 1
ATOM 605 N N . VAL A 1 82 ? 8.166 -10.168 -13.975 1.00 86.38 82 VAL A N 1
ATOM 606 C CA . VAL A 1 82 ? 8.419 -11.031 -15.140 1.00 86.38 82 VAL A CA 1
ATOM 607 C C . VA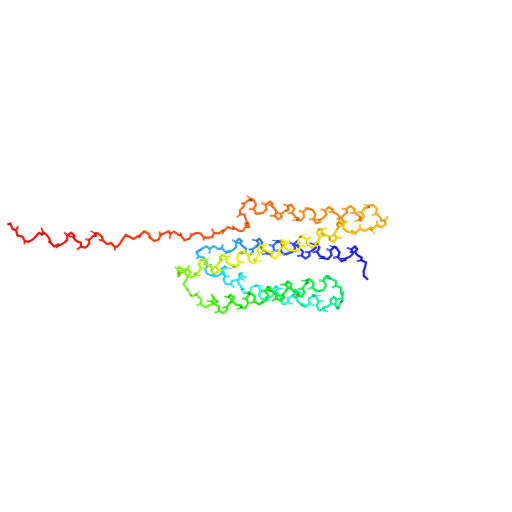L A 1 82 ? 8.370 -10.238 -16.447 1.00 86.38 82 VAL A C 1
ATOM 609 O O . VAL A 1 82 ? 9.195 -10.469 -17.324 1.00 86.38 82 VAL A O 1
ATOM 612 N N . LEU A 1 83 ? 7.421 -9.307 -16.582 1.00 84.44 83 LEU A N 1
ATOM 613 C CA . LEU A 1 83 ? 7.241 -8.528 -17.811 1.00 84.44 83 LEU A CA 1
ATOM 614 C C . LEU A 1 83 ? 8.270 -7.401 -17.975 1.00 84.44 83 LEU A C 1
ATOM 616 O O . LEU A 1 83 ? 8.680 -7.121 -19.096 1.00 84.44 83 LEU A O 1
ATOM 620 N N . TYR A 1 84 ? 8.673 -6.752 -16.878 1.00 81.50 84 TYR A N 1
ATOM 621 C CA . TYR A 1 84 ? 9.430 -5.494 -16.910 1.00 81.50 84 TYR A CA 1
ATOM 622 C C . TYR A 1 84 ? 10.723 -5.506 -16.078 1.00 81.50 84 TYR A C 1
ATOM 624 O O . TYR A 1 84 ? 11.484 -4.544 -16.131 1.00 81.50 84 TYR A O 1
ATOM 632 N N . GLY A 1 85 ? 11.006 -6.564 -15.310 1.00 73.62 85 GLY A N 1
ATOM 633 C CA . GLY A 1 85 ? 12.164 -6.624 -14.406 1.00 73.62 85 GLY A CA 1
ATOM 634 C C . GLY A 1 85 ? 13.524 -6.773 -15.096 1.00 73.62 85 GLY A C 1
ATOM 635 O O . GLY A 1 85 ? 14.543 -6.561 -14.448 1.00 73.62 85 GLY A O 1
ATOM 636 N N . GLY A 1 86 ? 13.540 -7.122 -16.386 1.00 72.06 86 GLY A N 1
ATOM 637 C CA . GLY A 1 86 ? 14.746 -7.209 -17.220 1.00 72.06 86 GLY A CA 1
ATOM 638 C C . GLY A 1 86 ? 14.851 -6.108 -18.276 1.00 72.06 86 GLY A C 1
ATOM 639 O O . GLY A 1 86 ? 15.571 -6.282 -19.252 1.00 72.06 86 GLY A O 1
ATOM 640 N N . MET A 1 87 ? 14.086 -5.017 -18.152 1.00 66.56 87 MET A N 1
ATOM 641 C CA . MET A 1 87 ? 14.257 -3.883 -19.058 1.00 66.56 87 MET A CA 1
ATOM 642 C C . MET A 1 87 ? 15.519 -3.111 -18.679 1.00 66.56 87 MET A C 1
ATOM 644 O O . MET A 1 87 ? 15.522 -2.363 -17.702 1.00 66.56 87 MET A O 1
ATOM 648 N N . ASP A 1 88 ? 16.562 -3.276 -19.483 1.00 59.72 88 ASP A N 1
ATOM 649 C CA . ASP A 1 88 ? 17.796 -2.495 -19.364 1.00 59.72 88 ASP A CA 1
ATOM 650 C C . ASP A 1 88 ? 17.633 -1.063 -19.906 1.00 59.72 88 ASP A C 1
ATOM 652 O O . ASP A 1 88 ? 18.417 -0.182 -19.555 1.00 59.72 88 ASP A O 1
ATOM 656 N N . ASP A 1 89 ? 16.595 -0.810 -20.718 1.00 60.09 89 ASP A N 1
ATOM 657 C CA . ASP A 1 89 ? 16.389 0.472 -21.395 1.00 60.09 89 ASP A CA 1
ATOM 658 C C . ASP A 1 89 ? 15.064 1.153 -20.975 1.00 60.09 89 ASP A C 1
ATOM 660 O O . ASP A 1 89 ? 13.978 0.717 -21.377 1.00 60.09 89 ASP A O 1
ATOM 664 N N . PRO A 1 90 ? 15.110 2.228 -20.160 1.00 55.19 90 PRO A N 1
ATOM 665 C CA . PRO A 1 90 ? 13.922 2.923 -19.655 1.00 55.19 90 PRO A CA 1
ATOM 666 C C . PRO A 1 90 ? 13.185 3.749 -20.722 1.00 55.19 90 PRO A C 1
ATOM 668 O O . PRO A 1 90 ? 12.139 4.316 -20.427 1.00 55.19 90 PRO A O 1
ATOM 671 N N . THR A 1 91 ? 13.709 3.821 -21.950 1.00 57.22 91 THR A N 1
ATOM 672 C CA . THR A 1 91 ? 13.108 4.559 -23.077 1.00 57.22 91 THR A CA 1
ATOM 673 C C . THR A 1 91 ? 12.317 3.671 -24.044 1.00 57.22 91 THR A C 1
ATOM 675 O O . THR A 1 91 ? 11.690 4.171 -24.979 1.00 57.22 91 THR A O 1
ATOM 678 N N . ALA A 1 92 ? 12.312 2.351 -23.828 1.00 64.50 92 ALA A N 1
ATOM 679 C CA . ALA A 1 92 ? 11.539 1.426 -24.645 1.00 64.50 92 ALA A CA 1
ATOM 680 C C . ALA A 1 92 ? 10.030 1.701 -24.510 1.00 64.50 92 ALA A C 1
ATOM 682 O O . ALA A 1 92 ? 9.529 1.970 -23.422 1.00 64.50 92 ALA A O 1
ATOM 683 N N . VAL A 1 93 ? 9.282 1.538 -25.606 1.00 60.38 93 VAL A N 1
ATOM 684 C CA . VAL A 1 93 ? 7.838 1.852 -25.742 1.00 60.38 93 VAL A CA 1
ATOM 685 C C . VAL A 1 93 ? 6.934 1.148 -24.697 1.00 60.38 93 VAL A C 1
ATOM 687 O O . VAL A 1 93 ? 5.776 1.516 -24.514 1.00 60.38 93 VAL A O 1
ATOM 690 N N . GLY A 1 94 ? 7.449 0.162 -23.951 1.00 66.88 94 GLY A N 1
ATOM 691 C CA . GLY A 1 94 ? 6.758 -0.506 -22.839 1.00 66.88 94 GLY A CA 1
ATOM 692 C C . GLY A 1 94 ? 7.110 -0.011 -21.426 1.00 66.88 94 GLY A C 1
ATOM 693 O O . GLY A 1 94 ? 6.378 -0.331 -20.486 1.00 66.88 94 GLY A O 1
ATOM 694 N N . ALA A 1 95 ? 8.186 0.760 -21.253 1.00 69.19 95 ALA A N 1
ATOM 695 C CA . ALA A 1 95 ? 8.716 1.123 -19.940 1.00 69.19 95 ALA A CA 1
ATOM 696 C C . ALA A 1 95 ? 7.809 2.097 -19.182 1.00 69.19 95 ALA A C 1
ATOM 698 O O . ALA A 1 95 ? 7.511 1.874 -18.007 1.00 69.19 95 ALA A O 1
ATOM 699 N N . ASP A 1 96 ? 7.257 3.088 -19.882 1.00 75.44 96 ASP A N 1
ATOM 700 C CA . ASP A 1 96 ? 6.294 4.038 -19.316 1.00 75.44 96 ASP A CA 1
ATOM 701 C C . ASP A 1 96 ? 5.034 3.337 -18.794 1.00 75.44 96 ASP A C 1
ATOM 703 O O . ASP A 1 96 ? 4.495 3.688 -17.743 1.00 75.44 96 ASP A O 1
ATOM 707 N N . THR A 1 97 ? 4.580 2.290 -19.490 1.00 79.62 97 THR A N 1
ATOM 708 C CA . THR A 1 97 ? 3.417 1.501 -19.060 1.00 79.62 97 THR A CA 1
ATOM 709 C C . THR A 1 97 ? 3.724 0.742 -17.770 1.00 79.62 97 THR A C 1
ATOM 711 O O . THR A 1 97 ? 2.930 0.785 -16.830 1.00 79.62 97 THR A O 1
ATOM 714 N N . GLY A 1 98 ? 4.890 0.093 -17.689 1.00 78.19 98 GLY A N 1
ATOM 715 C CA . GLY A 1 98 ? 5.338 -0.596 -16.479 1.00 78.19 98 GLY A CA 1
ATOM 716 C C . GLY A 1 98 ? 5.474 0.354 -15.286 1.00 78.19 98 GLY A C 1
ATOM 717 O O . GLY A 1 98 ? 4.960 0.062 -14.205 1.00 78.19 98 GLY A O 1
ATOM 718 N N . ILE A 1 99 ? 6.091 1.522 -15.492 1.00 80.25 99 ILE A N 1
ATOM 719 C CA . ILE A 1 99 ? 6.237 2.572 -14.473 1.00 80.25 99 ILE A CA 1
ATOM 720 C C . ILE A 1 99 ? 4.862 3.029 -13.977 1.00 80.25 99 ILE A C 1
ATOM 722 O O . ILE A 1 99 ? 4.604 3.009 -12.772 1.00 80.25 99 ILE A O 1
ATOM 726 N N . ASN A 1 100 ? 3.946 3.364 -14.888 1.00 83.75 100 ASN A N 1
ATOM 727 C CA . ASN A 1 100 ? 2.602 3.813 -14.533 1.00 83.75 100 ASN A CA 1
ATOM 728 C C . ASN A 1 100 ? 1.812 2.729 -13.778 1.00 83.75 100 ASN A C 1
ATOM 730 O O . ASN A 1 100 ? 1.131 3.039 -12.801 1.00 83.75 100 ASN A O 1
ATOM 734 N N . LEU A 1 101 ? 1.941 1.451 -14.153 1.00 83.69 101 LEU A N 1
ATOM 735 C CA . LEU A 1 101 ? 1.313 0.340 -13.428 1.00 83.69 101 LEU A CA 1
ATOM 736 C C . LEU A 1 101 ? 1.879 0.174 -12.012 1.00 83.69 101 LEU A C 1
ATOM 738 O O . LEU A 1 101 ? 1.107 -0.024 -11.072 1.00 83.69 101 LEU A O 1
ATOM 742 N N . VAL A 1 102 ? 3.197 0.298 -11.834 1.00 85.31 102 VAL A N 1
ATOM 743 C CA . VAL A 1 102 ? 3.843 0.251 -10.511 1.00 85.31 102 VAL A CA 1
ATOM 744 C C . VAL A 1 102 ? 3.382 1.419 -9.634 1.00 85.31 102 VAL A C 1
ATOM 746 O O . VAL A 1 102 ? 3.020 1.201 -8.476 1.00 85.31 102 VAL A O 1
ATOM 749 N N . LEU A 1 103 ? 3.324 2.641 -10.175 1.00 83.62 103 LEU A N 1
ATOM 750 C CA . LEU A 1 103 ? 2.814 3.824 -9.469 1.00 83.62 103 LEU A CA 1
ATOM 751 C C . LEU A 1 103 ? 1.336 3.656 -9.072 1.00 83.62 103 LEU A C 1
ATOM 753 O O . LEU A 1 103 ? 0.956 3.939 -7.932 1.00 83.62 103 LEU A O 1
ATOM 757 N N . CYS A 1 104 ? 0.503 3.135 -9.976 1.00 85.75 104 CYS A N 1
ATOM 758 C CA . CYS A 1 104 ? -0.901 2.818 -9.703 1.00 85.75 104 CYS A CA 1
ATOM 759 C C . CYS A 1 104 ? -1.052 1.763 -8.600 1.00 85.75 104 CYS A C 1
ATOM 761 O O . CYS A 1 104 ? -1.895 1.907 -7.717 1.00 85.75 104 CYS A O 1
ATOM 763 N N . LEU A 1 105 ? -0.222 0.717 -8.591 1.00 85.69 105 LEU A N 1
ATOM 764 C CA . LEU A 1 105 ? -0.276 -0.295 -7.535 1.00 85.69 105 LEU A CA 1
ATOM 765 C C . LEU A 1 105 ? 0.122 0.274 -6.172 1.00 85.69 105 LEU A C 1
ATOM 767 O O . LEU A 1 105 ? -0.559 0.027 -5.173 1.00 85.69 105 LEU A O 1
ATOM 771 N N . TRP A 1 106 ? 1.200 1.059 -6.136 1.00 85.00 106 TRP A N 1
ATOM 772 C CA . TRP A 1 106 ? 1.677 1.685 -4.908 1.00 85.00 106 TRP A CA 1
ATOM 773 C C . TRP A 1 106 ? 0.694 2.713 -4.354 1.00 85.00 106 TRP A C 1
ATOM 775 O O . TRP A 1 106 ? 0.576 2.812 -3.140 1.00 85.00 106 TRP A O 1
ATOM 785 N N . THR A 1 107 ? -0.063 3.415 -5.199 1.00 85.00 107 THR A N 1
ATOM 786 C CA . THR A 1 107 ? -1.139 4.322 -4.756 1.00 85.00 107 THR A CA 1
ATOM 787 C C . THR A 1 107 ? -2.417 3.592 -4.341 1.00 85.00 107 THR A C 1
ATOM 789 O O . THR A 1 107 ? -3.047 3.980 -3.356 1.00 85.00 107 THR A O 1
ATOM 792 N N . ALA A 1 108 ? -2.803 2.517 -5.031 1.00 85.50 108 ALA A N 1
ATOM 793 C CA . ALA A 1 108 ? -4.020 1.768 -4.715 1.00 85.50 108 ALA A CA 1
ATOM 794 C C . ALA A 1 108 ? -3.946 1.077 -3.341 1.00 85.50 108 ALA A C 1
ATOM 796 O O . ALA A 1 108 ? -4.919 1.086 -2.586 1.00 85.50 108 ALA A O 1
ATOM 797 N N . LEU A 1 109 ? -2.782 0.529 -2.980 1.00 85.25 109 LEU A N 1
ATOM 798 C CA . LEU A 1 109 ? -2.531 -0.139 -1.696 1.00 85.25 109 LEU A CA 1
ATOM 799 C C . LEU A 1 109 ? -2.933 0.698 -0.464 1.00 85.25 109 LEU A C 1
ATOM 801 O O . LEU A 1 109 ? -3.816 0.267 0.286 1.00 85.25 109 LEU A O 1
ATOM 805 N N . PRO A 1 110 ? -2.350 1.888 -0.221 1.00 82.69 110 PRO A N 1
ATOM 806 C CA . PRO A 1 110 ? -2.698 2.714 0.928 1.00 82.69 110 PRO A CA 1
ATOM 807 C C . PRO A 1 110 ? -4.156 3.184 0.882 1.00 82.69 110 PRO A C 1
ATOM 809 O O . PRO A 1 110 ? -4.782 3.272 1.937 1.00 82.69 110 PRO A O 1
ATOM 812 N N . VAL A 1 111 ? -4.733 3.412 -0.306 1.00 83.12 111 VAL A N 1
ATOM 813 C CA . VAL A 1 111 ? -6.154 3.776 -0.458 1.00 83.12 111 VAL A CA 1
ATOM 814 C C . VAL A 1 111 ? -7.065 2.650 0.034 1.00 83.12 111 VAL A C 1
ATOM 816 O O . VAL A 1 111 ? -7.948 2.896 0.857 1.00 83.12 111 VAL A O 1
ATOM 819 N N . CYS A 1 112 ? -6.836 1.406 -0.399 1.00 85.56 112 CYS A N 1
ATOM 820 C CA . CYS A 1 112 ? -7.619 0.252 0.050 1.00 85.56 112 CYS A CA 1
ATOM 821 C C . CYS A 1 112 ? -7.562 0.089 1.575 1.00 85.56 112 CYS A C 1
ATOM 823 O O . CYS A 1 112 ? -8.587 -0.137 2.223 1.00 85.56 112 CYS A O 1
ATOM 825 N N . PHE A 1 113 ? -6.374 0.247 2.161 1.00 83.25 113 PHE A N 1
ATOM 826 C CA . PHE A 1 113 ? -6.180 0.172 3.607 1.00 83.25 113 PHE A CA 1
ATOM 827 C C . PHE A 1 113 ? -6.856 1.318 4.361 1.00 83.25 113 PHE A C 1
ATOM 829 O O . PHE A 1 113 ? -7.472 1.078 5.401 1.00 83.25 113 PHE A O 1
ATOM 836 N N . ALA A 1 114 ? -6.802 2.541 3.833 1.00 82.31 114 ALA A N 1
ATOM 837 C CA . ALA A 1 114 ? -7.460 3.704 4.418 1.00 82.31 114 ALA A CA 1
ATOM 838 C C . ALA A 1 114 ? -8.988 3.569 4.407 1.00 82.31 114 ALA A C 1
ATOM 840 O O . ALA A 1 114 ? -9.638 3.817 5.420 1.00 82.31 114 ALA A O 1
ATOM 841 N N . VAL A 1 115 ? -9.572 3.094 3.302 1.00 84.56 115 VAL A N 1
ATOM 842 C CA . VAL A 1 115 ? -11.016 2.821 3.225 1.00 84.56 115 VAL A CA 1
ATOM 843 C C . VAL A 1 115 ? -11.407 1.740 4.233 1.00 84.56 115 VAL A C 1
ATOM 845 O O . VAL A 1 115 ? -12.355 1.914 4.999 1.00 84.56 115 VAL A O 1
ATOM 848 N N . TYR A 1 116 ? -10.649 0.643 4.299 1.00 83.00 116 TYR A N 1
ATOM 849 C CA . TYR A 1 116 ? -10.933 -0.450 5.226 1.00 83.00 116 TYR A CA 1
ATOM 850 C C . TYR A 1 116 ? -10.804 -0.028 6.702 1.00 83.00 116 TYR A C 1
ATOM 852 O O . TYR A 1 116 ? -11.663 -0.356 7.526 1.00 83.00 116 TYR A O 1
ATOM 860 N N . THR A 1 117 ? -9.774 0.753 7.046 1.00 80.12 117 THR A N 1
ATOM 861 C CA . THR A 1 117 ? -9.608 1.319 8.398 1.00 80.12 117 THR A CA 1
ATOM 862 C C . THR A 1 117 ? -10.697 2.320 8.751 1.00 80.12 117 THR A C 1
ATOM 864 O O . THR A 1 117 ? -11.140 2.334 9.898 1.00 80.12 117 THR A O 1
ATOM 867 N N . LEU A 1 118 ? -11.178 3.110 7.793 1.00 81.38 118 LEU A N 1
ATOM 868 C CA . LEU A 1 118 ? -12.274 4.055 7.994 1.00 81.38 118 LEU A CA 1
ATOM 869 C C . LEU A 1 118 ? -13.598 3.335 8.275 1.00 81.38 118 LEU A C 1
ATOM 871 O O . LEU A 1 118 ? -14.281 3.673 9.242 1.00 81.38 118 LEU A O 1
ATOM 875 N N . VAL A 1 119 ? -13.911 2.275 7.523 1.00 82.75 119 VAL A N 1
ATOM 876 C CA . VAL A 1 119 ? -15.084 1.420 7.783 1.00 82.75 119 VAL A CA 1
ATOM 877 C C . VAL A 1 119 ? -15.008 0.787 9.178 1.00 82.75 119 VAL A C 1
ATOM 879 O O . VAL A 1 119 ? -15.984 0.809 9.932 1.00 82.75 119 VAL A O 1
ATOM 882 N N . LEU A 1 120 ? -13.838 0.272 9.566 1.00 78.50 120 LEU A N 1
ATOM 883 C CA . LEU A 1 120 ? -13.617 -0.303 10.898 1.00 78.50 120 LEU A CA 1
ATOM 884 C C . LEU A 1 120 ? -13.700 0.733 12.027 1.00 78.50 120 LEU A C 1
ATOM 886 O O . LEU A 1 120 ? -14.257 0.439 13.086 1.00 78.50 120 LEU A O 1
ATOM 890 N N . GLY A 1 121 ? -13.155 1.930 11.812 1.00 72.81 121 GLY A N 1
ATOM 891 C CA . GLY A 1 121 ? -13.159 3.024 12.780 1.00 72.81 121 GLY A CA 1
ATOM 892 C C . GLY A 1 121 ? -14.563 3.559 13.047 1.00 72.81 121 GLY A C 1
ATOM 893 O O . GLY A 1 121 ? -14.966 3.687 14.205 1.00 72.81 121 GLY A O 1
ATOM 894 N N . LEU A 1 122 ? -15.348 3.788 11.989 1.00 76.56 122 LEU A N 1
ATOM 895 C CA . LEU A 1 122 ? -16.730 4.271 12.091 1.00 76.56 122 LEU A CA 1
ATOM 896 C C . LEU A 1 122 ? -17.687 3.220 12.675 1.00 76.56 122 LEU A C 1
ATOM 898 O O . LEU A 1 122 ? -18.632 3.570 13.382 1.00 76.56 122 LEU A O 1
ATOM 902 N N . GLY A 1 123 ? -17.423 1.933 12.434 1.00 67.69 123 GLY A N 1
ATOM 903 C CA . GLY A 1 123 ? -18.196 0.820 12.992 1.00 67.69 123 GLY A CA 1
ATOM 904 C C . GLY A 1 123 ? -17.892 0.489 14.461 1.00 67.69 123 GLY A C 1
ATOM 905 O O . GLY A 1 123 ? -18.530 -0.398 15.037 1.00 67.69 123 GLY A O 1
ATOM 906 N N . SER A 1 124 ? -16.921 1.160 15.091 1.00 66.81 124 SER A N 1
ATOM 907 C CA . SER A 1 124 ? -16.505 0.850 16.460 1.00 66.81 124 SER A CA 1
ATOM 908 C C . SER A 1 124 ? -17.438 1.471 17.512 1.00 66.81 124 SER A C 1
ATOM 910 O O . SER A 1 124 ? -17.502 2.691 17.690 1.00 66.81 124 SER A O 1
ATOM 912 N N . ARG A 1 125 ? -18.152 0.622 18.265 1.00 63.41 125 ARG A N 1
ATOM 913 C CA . ARG A 1 125 ? -18.798 0.996 19.536 1.00 63.41 125 ARG A CA 1
ATOM 914 C C . ARG A 1 125 ? -17.820 0.720 20.676 1.00 63.41 125 ARG A C 1
ATOM 916 O O . ARG A 1 125 ? -17.798 -0.381 21.213 1.00 63.41 125 ARG A O 1
ATOM 923 N N . GLU A 1 126 ? -16.987 1.705 20.998 1.00 67.94 126 GLU A N 1
ATOM 924 C CA . GLU A 1 126 ? -16.124 1.656 22.186 1.00 67.94 126 GLU A CA 1
ATOM 925 C C . GLU A 1 126 ? -16.794 2.303 23.397 1.00 67.94 126 GLU A C 1
ATOM 927 O O . GLU A 1 126 ? -17.421 3.358 23.268 1.00 67.94 126 GLU A O 1
ATOM 932 N N . ASP A 1 127 ? -16.587 1.708 24.574 1.00 65.44 127 ASP A N 1
ATOM 933 C CA . ASP A 1 127 ? -17.170 2.162 25.844 1.00 65.44 127 ASP A CA 1
ATOM 934 C C . ASP A 1 127 ? -16.608 3.511 26.320 1.00 65.44 127 ASP A C 1
ATOM 936 O O . ASP A 1 127 ? -17.273 4.264 27.031 1.00 65.44 127 ASP A O 1
ATOM 940 N N . THR A 1 128 ? -15.387 3.871 25.908 1.00 77.81 128 THR A N 1
ATOM 941 C CA . THR A 1 128 ? -14.740 5.129 26.311 1.00 77.81 128 THR A CA 1
ATOM 942 C C . THR A 1 128 ? -14.802 6.181 25.204 1.00 77.81 128 THR A C 1
ATOM 944 O O . THR A 1 128 ? -14.295 5.975 24.099 1.00 77.81 128 THR A O 1
ATOM 947 N N . ARG A 1 129 ? -15.335 7.374 25.522 1.00 76.38 129 ARG A N 1
ATOM 948 C CA . ARG A 1 129 ? -15.445 8.512 24.579 1.00 76.38 129 ARG A CA 1
ATOM 949 C C . ARG A 1 129 ? -14.113 8.872 23.908 1.00 76.38 129 ARG A C 1
ATOM 951 O O . ARG A 1 129 ? -14.104 9.214 22.729 1.00 76.38 129 ARG A O 1
ATOM 958 N N . VAL A 1 130 ? -12.999 8.783 24.642 1.00 74.88 130 VAL A N 1
ATOM 959 C CA . VAL A 1 130 ? -11.650 9.092 24.132 1.00 74.88 130 VAL A CA 1
ATOM 960 C C . VAL A 1 130 ? -11.205 8.073 23.084 1.00 74.88 130 VAL A C 1
ATOM 962 O O . VAL A 1 130 ? -10.785 8.463 21.999 1.00 74.88 130 VAL A O 1
ATOM 965 N N . ARG A 1 131 ? -11.365 6.772 23.357 1.00 73.25 131 ARG A N 1
ATOM 966 C CA . ARG A 1 131 ? -10.990 5.720 22.403 1.00 73.25 131 ARG A CA 1
ATOM 967 C C . ARG A 1 131 ? -11.855 5.747 21.151 1.00 73.25 131 ARG A C 1
ATOM 969 O O . ARG A 1 131 ? -11.328 5.611 20.054 1.00 73.25 131 ARG A O 1
ATOM 976 N N . ARG A 1 132 ? -13.152 6.036 21.301 1.00 73.44 132 ARG A N 1
ATOM 977 C CA . ARG A 1 132 ? -14.067 6.237 20.171 1.00 73.44 132 ARG A CA 1
ATOM 978 C C . ARG A 1 132 ? -13.649 7.415 19.288 1.00 73.44 132 ARG A C 1
ATOM 980 O O . ARG A 1 132 ? -13.699 7.302 18.069 1.00 73.44 132 ARG A O 1
ATOM 987 N N . ARG A 1 133 ? -13.216 8.533 19.886 1.00 77.12 133 ARG A N 1
ATOM 988 C CA . ARG A 1 133 ? -12.684 9.676 19.128 1.00 77.12 133 ARG A CA 1
ATOM 989 C C . ARG A 1 133 ? -11.402 9.303 18.391 1.00 77.12 133 ARG A C 1
ATOM 991 O O . ARG A 1 133 ? -11.335 9.551 17.199 1.00 77.12 133 ARG A O 1
ATOM 998 N N . ILE A 1 134 ? -10.430 8.677 19.053 1.00 76.19 134 ILE A N 1
ATOM 999 C CA . ILE A 1 134 ? -9.166 8.276 18.408 1.00 76.19 134 ILE A CA 1
ATOM 1000 C C . ILE A 1 134 ? -9.437 7.295 17.258 1.00 76.19 134 ILE A C 1
ATOM 1002 O O . ILE A 1 134 ? -9.030 7.545 16.131 1.00 76.19 134 ILE A O 1
ATOM 1006 N N . ALA A 1 135 ? -10.214 6.238 17.504 1.00 72.69 135 ALA A N 1
ATOM 1007 C CA . ALA A 1 135 ? -10.555 5.243 16.488 1.00 72.69 135 ALA A CA 1
ATOM 1008 C C . ALA A 1 135 ? -11.335 5.822 15.292 1.00 72.69 135 ALA A C 1
ATOM 1010 O O . ALA A 1 135 ? -11.259 5.260 14.204 1.00 72.69 135 ALA A O 1
ATOM 1011 N N . GLY A 1 136 ? -12.068 6.926 15.478 1.00 75.06 136 GLY A N 1
ATOM 1012 C CA . GLY A 1 136 ? -12.772 7.626 14.401 1.00 75.06 136 GLY A CA 1
ATOM 1013 C C . GLY A 1 136 ? -11.912 8.659 13.665 1.00 75.06 136 GLY A C 1
ATOM 1014 O O . GLY A 1 136 ? -11.909 8.687 12.441 1.00 75.06 136 GLY A O 1
ATOM 1015 N N . TRP A 1 137 ? -11.161 9.496 14.387 1.00 82.56 137 TRP A N 1
ATOM 1016 C CA . TRP A 1 137 ? -10.386 10.595 13.798 1.00 82.56 137 TRP A CA 1
ATOM 1017 C C . TRP A 1 137 ? -9.092 10.131 13.131 1.00 82.56 137 TRP A C 1
ATOM 1019 O O . TRP A 1 137 ? -8.711 10.701 12.115 1.00 82.56 137 TRP A O 1
ATOM 1029 N N . THR A 1 138 ? -8.425 9.096 13.651 1.00 81.31 138 THR A N 1
ATOM 1030 C CA . THR A 1 138 ? -7.193 8.568 13.049 1.00 81.31 138 THR A CA 1
ATOM 1031 C C . THR A 1 138 ? -7.384 8.113 11.595 1.00 81.31 138 THR A C 1
ATOM 1033 O O . THR A 1 138 ? -6.639 8.598 10.745 1.00 81.31 138 THR A O 1
ATOM 1036 N N . PRO A 1 139 ? -8.365 7.255 11.245 1.00 79.62 139 PRO A N 1
ATOM 1037 C CA . PRO A 1 139 ? -8.552 6.859 9.851 1.00 79.62 139 PRO A CA 1
ATOM 1038 C C . PRO A 1 139 ? -9.011 8.020 8.962 1.00 79.62 139 PRO A C 1
ATOM 1040 O O . PRO A 1 139 ? -8.612 8.082 7.805 1.00 79.62 139 PRO A O 1
ATOM 1043 N N . VAL A 1 140 ? -9.784 8.976 9.494 1.00 84.12 140 VAL A N 1
ATOM 1044 C CA . VAL A 1 140 ? -10.165 10.195 8.758 1.00 84.12 140 VAL A CA 1
ATOM 1045 C C . VAL A 1 140 ? -8.935 11.043 8.431 1.00 84.12 140 VAL A C 1
ATOM 1047 O O . VAL A 1 140 ? -8.791 11.492 7.298 1.00 84.12 140 VAL A O 1
ATOM 1050 N N . ALA A 1 141 ? -8.022 11.222 9.388 1.00 84.75 141 ALA A N 1
ATOM 1051 C CA . ALA A 1 141 ? -6.776 11.949 9.172 1.00 84.75 141 ALA A CA 1
ATOM 1052 C C . ALA A 1 141 ? -5.869 11.245 8.150 1.00 84.75 141 ALA A C 1
ATOM 1054 O O . ALA A 1 141 ? -5.314 11.905 7.277 1.00 84.75 141 ALA A O 1
ATOM 1055 N N . LEU A 1 142 ? -5.760 9.911 8.208 1.00 84.69 142 LEU A N 1
ATOM 1056 C CA . LEU A 1 142 ? -5.001 9.129 7.224 1.00 84.69 142 LEU A CA 1
ATOM 1057 C C . LEU A 1 142 ? -5.605 9.234 5.819 1.00 84.69 142 LEU A C 1
ATOM 1059 O O . LEU A 1 142 ? -4.875 9.413 4.848 1.00 84.69 142 LEU A O 1
ATOM 1063 N N . PHE A 1 143 ? -6.932 9.178 5.710 1.00 84.31 143 PHE A N 1
ATOM 1064 C CA . PHE A 1 143 ? -7.625 9.354 4.438 1.00 84.31 143 PHE A CA 1
ATOM 1065 C C . PHE A 1 143 ? -7.423 10.767 3.875 1.00 84.31 143 PHE A C 1
ATOM 1067 O O . PHE A 1 143 ? -7.095 10.923 2.702 1.00 84.31 143 PHE A O 1
ATOM 1074 N N . ALA A 1 144 ? -7.537 11.798 4.718 1.00 84.50 144 ALA A N 1
ATOM 1075 C CA . ALA A 1 144 ? -7.251 13.176 4.328 1.00 84.50 144 ALA A CA 1
ATOM 1076 C C . ALA A 1 144 ? -5.793 13.355 3.872 1.00 84.50 144 ALA A C 1
ATOM 1078 O O . ALA A 1 144 ? -5.548 14.046 2.889 1.00 84.50 144 ALA A O 1
ATOM 1079 N N . TRP A 1 145 ? -4.832 12.697 4.528 1.00 83.81 145 TRP A N 1
ATOM 1080 C CA . TRP A 1 145 ? -3.428 12.730 4.115 1.00 83.81 145 TRP A CA 1
ATOM 1081 C C . TRP A 1 145 ? -3.231 12.121 2.720 1.00 83.81 145 TRP A C 1
ATOM 1083 O O . TRP A 1 145 ? -2.585 12.739 1.877 1.00 83.81 145 TRP A O 1
ATOM 1093 N N . ILE A 1 146 ? -3.852 10.974 2.428 1.00 83.38 146 ILE A N 1
ATOM 1094 C CA . ILE A 1 146 ? -3.821 10.389 1.078 1.00 83.38 146 ILE A CA 1
ATOM 1095 C C . ILE A 1 146 ? -4.401 11.360 0.046 1.00 83.38 146 ILE A C 1
ATOM 1097 O O . ILE A 1 146 ? -3.794 11.558 -1.003 1.00 83.38 146 ILE A O 1
ATOM 1101 N N . LEU A 1 147 ? -5.538 11.999 0.344 1.00 85.31 147 LEU A N 1
ATOM 1102 C CA . LEU A 1 147 ? -6.128 12.989 -0.559 1.00 85.31 147 LEU A CA 1
ATOM 1103 C C . LEU A 1 147 ? -5.169 14.155 -0.814 1.00 85.31 147 LEU A C 1
ATOM 1105 O O . LEU A 1 147 ? -4.967 14.526 -1.963 1.00 85.31 147 LEU A O 1
ATOM 1109 N N . VAL A 1 148 ? -4.533 14.699 0.226 1.00 85.19 148 VAL A N 1
ATOM 1110 C CA . VAL A 1 148 ? -3.543 15.777 0.073 1.00 85.19 148 VAL A CA 1
ATOM 1111 C C . VAL A 1 148 ? -2.370 15.333 -0.806 1.00 85.19 148 VAL A C 1
ATOM 1113 O O . VAL A 1 148 ? -1.947 16.090 -1.677 1.00 85.19 148 VAL A O 1
ATOM 1116 N N . LEU A 1 149 ? -1.864 14.109 -0.633 1.00 81.62 149 LEU A N 1
ATOM 1117 C CA . LEU A 1 149 ? -0.773 13.576 -1.459 1.00 81.62 149 LEU A CA 1
ATOM 1118 C C . LEU A 1 149 ? -1.184 13.374 -2.925 1.00 81.62 149 LEU A C 1
ATOM 1120 O O . LEU A 1 149 ? -0.398 13.679 -3.819 1.00 81.62 149 LEU A O 1
ATOM 1124 N N . LEU A 1 150 ? -2.414 12.921 -3.178 1.00 80.00 150 LEU A N 1
ATOM 1125 C CA . LEU A 1 150 ? -2.959 12.786 -4.533 1.00 80.00 150 LEU A CA 1
ATOM 1126 C C . LEU A 1 150 ? -3.158 14.153 -5.202 1.00 80.00 150 LEU A C 1
ATOM 1128 O O . LEU A 1 150 ? -2.696 14.367 -6.317 1.00 80.00 150 LEU A O 1
ATOM 1132 N N . PHE A 1 151 ? -3.797 15.106 -4.517 1.00 80.50 151 PHE A N 1
ATOM 1133 C CA . PHE A 1 151 ? -4.070 16.440 -5.071 1.00 80.50 151 PHE A CA 1
ATOM 1134 C C . PHE A 1 151 ? -2.814 17.299 -5.241 1.00 80.50 151 PHE A C 1
ATOM 1136 O O . PHE A 1 151 ? -2.783 18.166 -6.109 1.00 80.50 151 PHE A O 1
ATOM 1143 N N . SER A 1 152 ? -1.774 17.064 -4.439 1.00 79.19 152 SER A N 1
ATOM 1144 C CA . SER A 1 152 ? -0.471 17.719 -4.612 1.00 79.19 152 SER A CA 1
ATOM 1145 C C . SER A 1 152 ? 0.380 17.097 -5.724 1.00 79.19 152 SER A C 1
ATOM 1147 O O . SER A 1 152 ? 1.482 17.580 -5.971 1.00 79.19 152 SER A O 1
ATOM 1149 N N . GLY A 1 153 ? -0.095 16.029 -6.377 1.00 67.69 153 GLY A N 1
ATOM 1150 C CA . GLY A 1 153 ? 0.653 15.315 -7.414 1.00 67.69 153 GLY A CA 1
ATOM 1151 C C . GLY A 1 153 ? 1.871 14.550 -6.889 1.00 67.69 153 GLY A C 1
ATOM 1152 O O . GLY A 1 153 ? 2.649 14.030 -7.681 1.00 67.69 153 GLY A O 1
ATOM 1153 N N . GLN A 1 154 ? 2.052 14.462 -5.564 1.00 69.88 154 GLN A N 1
ATOM 1154 C CA . GLN A 1 154 ? 3.128 13.676 -4.951 1.00 69.88 154 GLN A CA 1
ATOM 1155 C C . GLN A 1 154 ? 2.843 12.172 -4.969 1.00 69.88 154 GLN A C 1
ATOM 1157 O O . GLN A 1 154 ? 3.755 11.368 -4.785 1.00 69.88 154 GLN A O 1
ATOM 1162 N N . MET A 1 155 ? 1.582 11.798 -5.183 1.00 61.44 155 MET A N 1
ATOM 1163 C CA . MET A 1 155 ? 1.170 10.448 -5.532 1.00 61.44 155 MET A CA 1
ATOM 1164 C C . MET A 1 155 ? 0.478 10.451 -6.894 1.00 61.44 155 MET A C 1
ATOM 1166 O O . MET A 1 155 ? -0.365 11.309 -7.143 1.00 61.44 155 MET A O 1
ATOM 1170 N N . LEU A 1 156 ? 0.791 9.455 -7.733 1.00 63.47 156 LEU A N 1
ATOM 1171 C CA 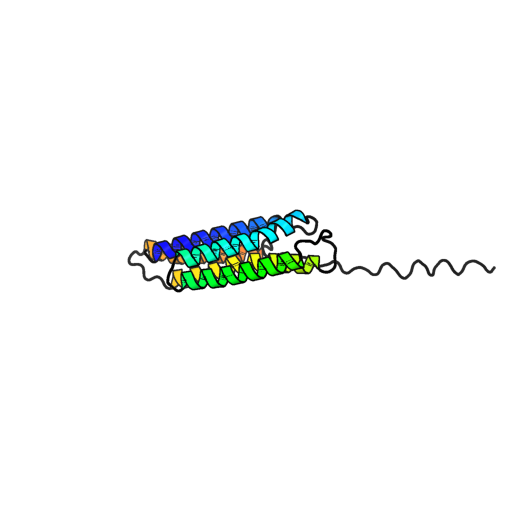. LEU A 1 156 ? 0.229 9.274 -9.083 1.00 63.47 156 LEU A CA 1
ATOM 1172 C C . LEU A 1 156 ? 0.698 10.303 -10.136 1.00 63.47 156 LEU A C 1
ATOM 1174 O O . LEU A 1 156 ? -0.090 10.767 -10.959 1.00 63.47 156 LEU A O 1
ATOM 1178 N N . HIS A 1 157 ? 1.989 10.644 -10.152 1.00 66.25 157 HIS A N 1
ATOM 1179 C CA . HIS A 1 157 ? 2.566 11.430 -11.246 1.00 66.25 157 HIS A CA 1
ATOM 1180 C C . HIS A 1 157 ? 2.779 10.536 -12.478 1.00 66.25 157 HIS A C 1
ATOM 1182 O O . HIS A 1 157 ? 3.824 9.904 -12.629 1.00 66.25 157 HIS A O 1
ATOM 1188 N N . LEU A 1 158 ? 1.748 10.425 -13.320 1.00 63.28 158 LEU A N 1
ATOM 1189 C CA . LEU A 1 158 ? 1.797 9.606 -14.531 1.00 63.28 158 LEU A CA 1
ATOM 1190 C C . LEU A 1 158 ? 2.840 10.155 -15.504 1.00 63.28 158 LEU A C 1
ATOM 1192 O O . LEU A 1 158 ? 2.775 11.315 -15.922 1.00 63.28 158 LEU A O 1
ATOM 1196 N N . VAL A 1 159 ? 3.767 9.293 -15.905 1.00 65.25 159 VAL A N 1
ATOM 1197 C CA . VAL A 1 159 ? 4.765 9.621 -16.917 1.00 65.25 159 VAL A CA 1
ATOM 1198 C C . VAL A 1 159 ? 4.070 9.610 -18.273 1.00 65.25 159 VAL A C 1
ATOM 1200 O O . VAL A 1 159 ? 3.491 8.597 -18.671 1.00 65.25 159 VAL A O 1
ATOM 1203 N N . HIS A 1 160 ? 4.074 10.759 -18.949 1.00 58.53 160 HIS A N 1
ATOM 1204 C CA . HIS A 1 160 ? 3.621 10.874 -20.331 1.00 58.53 160 HIS A CA 1
ATOM 1205 C C . HIS A 1 160 ? 4.826 10.740 -21.254 1.00 58.53 160 HIS A C 1
ATOM 1207 O O . HIS A 1 160 ? 5.772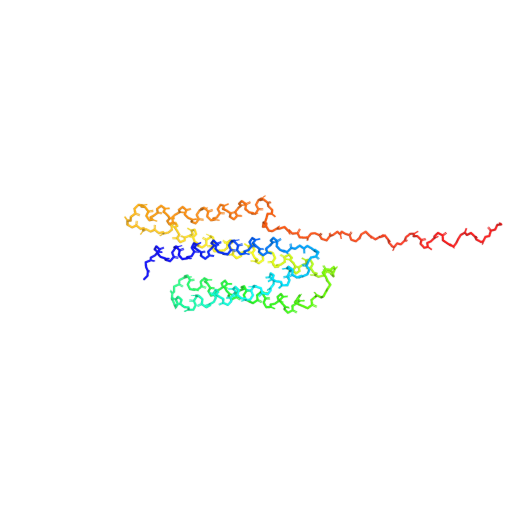 11.526 -21.149 1.00 58.53 160 HIS A O 1
ATOM 1213 N N . ALA A 1 161 ? 4.762 9.782 -22.178 1.00 50.84 161 ALA A N 1
ATOM 1214 C CA . ALA A 1 161 ? 5.668 9.733 -23.312 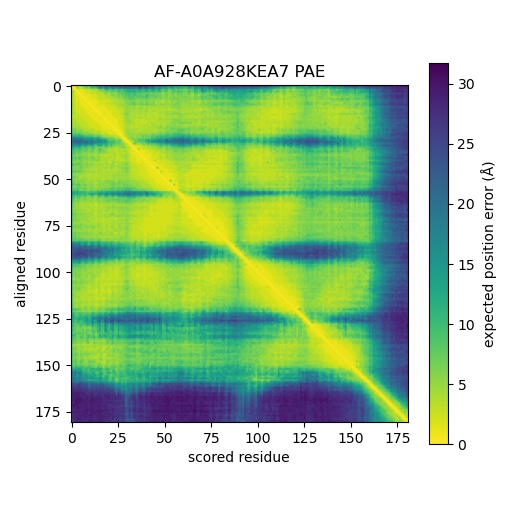1.00 50.84 161 ALA A CA 1
ATOM 1215 C C . ALA A 1 161 ? 5.580 11.075 -24.055 1.00 50.84 161 ALA A C 1
ATOM 1217 O O . ALA A 1 161 ? 4.486 11.511 -24.431 1.00 50.84 161 ALA A O 1
ATOM 1218 N N . LYS A 1 162 ? 6.719 11.746 -24.269 1.00 45.75 162 LYS A N 1
ATOM 1219 C CA . LYS A 1 162 ? 6.767 12.776 -25.311 1.00 45.75 162 LYS A CA 1
ATOM 1220 C C . LYS A 1 162 ? 6.409 12.071 -26.623 1.00 45.75 162 LYS A C 1
ATOM 1222 O O . LYS A 1 162 ? 7.001 11.022 -26.886 1.00 45.75 162 LYS A O 1
ATOM 1227 N N . PRO A 1 163 ? 5.460 12.588 -27.423 1.00 41.97 163 PRO A N 1
ATOM 1228 C CA . PRO A 1 163 ? 5.278 12.062 -28.763 1.00 41.97 163 PRO A CA 1
ATOM 1229 C C . PRO A 1 163 ? 6.636 12.151 -29.455 1.00 41.97 163 PRO A C 1
ATOM 1231 O O . PRO A 1 163 ? 7.294 13.191 -29.394 1.00 41.97 163 PRO A O 1
ATOM 1234 N N . VAL A 1 164 ? 7.078 11.031 -30.023 1.00 49.94 164 VAL A N 1
ATOM 1235 C CA . VAL A 1 164 ? 8.200 11.011 -30.954 1.00 49.94 164 VAL A CA 1
ATOM 1236 C C . VAL A 1 164 ? 7.777 11.949 -32.077 1.00 49.94 164 VAL A C 1
ATOM 1238 O O . VAL A 1 164 ? 6.924 11.593 -32.886 1.00 49.94 164 VAL A O 1
ATOM 1241 N N . GLU A 1 165 ? 8.268 13.188 -32.056 1.00 46.53 165 GLU A N 1
ATOM 1242 C CA . GLU A 1 165 ? 8.232 14.033 -33.239 1.00 46.53 165 GLU A CA 1
ATOM 1243 C C . GLU A 1 165 ? 8.950 13.222 -34.317 1.00 46.53 165 GLU A C 1
ATOM 1245 O O . GLU A 1 165 ? 10.131 12.899 -34.182 1.00 46.53 165 GLU A O 1
ATOM 1250 N N . GLU A 1 166 ? 8.194 12.797 -35.329 1.00 46.12 166 GLU A N 1
ATOM 1251 C CA . GLU A 1 166 ? 8.693 12.281 -36.600 1.00 46.12 166 GLU A CA 1
ATOM 1252 C C . GLU A 1 166 ? 9.555 13.367 -37.263 1.00 46.12 166 GLU A C 1
ATOM 1254 O O . GLU A 1 166 ? 9.184 13.980 -38.257 1.00 46.12 166 GLU A O 1
ATOM 1259 N N . GLU A 1 167 ? 10.736 13.633 -36.717 1.00 47.16 167 GLU A N 1
ATOM 1260 C CA . GLU A 1 167 ? 11.754 14.475 -37.333 1.00 47.16 167 GLU A CA 1
ATOM 1261 C C . GLU A 1 167 ? 12.703 13.583 -38.148 1.00 47.16 167 GLU A C 1
ATOM 1263 O O . GLU A 1 167 ? 13.920 13.635 -38.045 1.00 47.16 167 GLU A O 1
ATOM 1268 N N . THR A 1 168 ? 12.130 12.675 -38.939 1.00 49.09 168 THR A N 1
ATOM 1269 C CA . THR A 1 168 ? 12.849 11.836 -39.908 1.00 49.09 168 THR A CA 1
ATOM 1270 C C . THR A 1 168 ? 11.944 11.560 -41.099 1.00 49.09 168 THR A C 1
ATOM 1272 O O . THR A 1 168 ? 11.500 10.438 -41.282 1.00 49.09 168 THR A O 1
ATOM 1275 N N . HIS A 1 169 ? 11.643 12.580 -41.916 1.00 47.19 169 HIS A N 1
ATOM 1276 C CA . HIS A 1 169 ? 11.319 12.326 -43.333 1.00 47.19 169 HIS A CA 1
ATOM 1277 C C . HIS A 1 169 ? 11.352 13.528 -44.298 1.00 47.19 169 HIS A C 1
ATOM 1279 O O . HIS A 1 169 ? 10.820 13.410 -45.401 1.00 47.19 169 HIS A O 1
ATOM 1285 N N . HIS A 1 170 ? 11.995 14.661 -43.974 1.00 48.31 170 HIS A N 1
ATOM 1286 C CA . HIS A 1 170 ? 12.086 15.774 -44.942 1.00 48.31 170 HIS A CA 1
ATOM 1287 C C . HIS A 1 170 ? 13.482 16.313 -45.282 1.00 48.31 170 HIS A C 1
ATOM 1289 O O . HIS A 1 170 ? 13.594 17.084 -46.233 1.00 48.31 170 HIS A O 1
ATOM 1295 N N . SER A 1 171 ? 14.554 15.869 -44.622 1.00 50.09 171 SER A N 1
ATOM 1296 C CA . SER A 1 171 ? 15.917 16.352 -44.908 1.00 50.09 171 SER A CA 1
ATOM 1297 C C . SER A 1 171 ? 16.649 15.587 -46.021 1.00 50.09 171 SER A C 1
ATOM 1299 O O . SER A 1 171 ? 17.539 16.161 -46.643 1.00 50.09 171 SER A O 1
ATOM 1301 N N . ASP A 1 172 ? 16.244 14.355 -46.350 1.00 49.16 172 ASP A N 1
ATOM 1302 C CA . ASP A 1 172 ? 16.925 13.547 -47.384 1.00 49.16 172 ASP A CA 1
ATOM 1303 C C . ASP A 1 172 ? 16.407 13.783 -48.814 1.00 49.16 172 ASP A C 1
ATOM 1305 O O . ASP A 1 172 ? 16.994 13.303 -49.780 1.00 49.16 172 ASP A O 1
ATOM 1309 N N . LEU A 1 173 ? 15.348 14.582 -48.989 1.00 54.75 173 LEU A N 1
ATOM 1310 C CA . LEU A 1 173 ? 14.866 14.984 -50.320 1.00 54.75 173 LEU A CA 1
ATOM 1311 C C . LEU A 1 173 ? 15.505 16.283 -50.839 1.00 54.75 173 LEU A C 1
ATOM 1313 O O . LEU A 1 173 ? 15.253 16.670 -51.977 1.00 54.75 173 LEU A O 1
ATOM 1317 N N . ALA A 1 174 ? 16.364 16.943 -50.054 1.00 52.25 174 ALA A N 1
ATOM 1318 C CA . ALA A 1 174 ? 17.039 18.175 -50.474 1.00 52.25 174 AL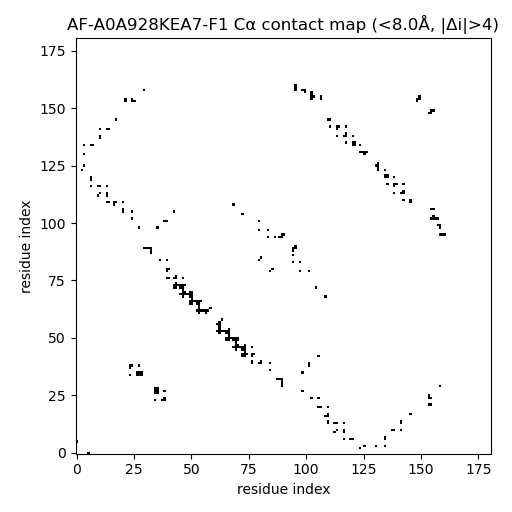A A CA 1
ATOM 1319 C C . ALA A 1 174 ? 18.335 17.944 -51.283 1.00 52.25 174 ALA A C 1
ATOM 1321 O O . ALA A 1 174 ? 18.928 18.911 -51.756 1.00 52.25 174 ALA A O 1
ATOM 1322 N N . TRP A 1 175 ? 18.781 16.694 -51.468 1.00 54.00 175 TRP A N 1
ATOM 1323 C CA . TRP A 1 175 ? 20.073 16.376 -52.105 1.00 54.00 175 TRP A CA 1
ATOM 1324 C C . TRP A 1 175 ? 19.992 15.799 -53.533 1.00 54.00 175 TRP A C 1
ATOM 1326 O O . TRP A 1 175 ? 21.025 15.466 -54.103 1.00 54.00 175 TRP A O 1
ATOM 1336 N N . ILE A 1 176 ? 18.802 15.713 -54.148 1.00 57.34 176 ILE A N 1
ATOM 1337 C CA . ILE A 1 176 ? 18.613 15.166 -55.516 1.00 57.34 176 ILE A CA 1
ATOM 1338 C C . ILE A 1 176 ? 18.098 16.251 -56.487 1.00 57.34 176 ILE A C 1
ATOM 1340 O O . ILE A 1 176 ? 17.208 16.017 -57.295 1.00 57.34 176 ILE A O 1
ATOM 1344 N N . GLY A 1 177 ? 18.603 17.484 -56.388 1.00 54.53 177 GLY A N 1
ATOM 1345 C CA . GLY A 1 177 ? 18.106 18.598 -57.213 1.00 54.53 177 GLY A CA 1
ATOM 1346 C C . GLY A 1 177 ? 19.133 19.646 -57.634 1.00 54.53 177 GLY A C 1
ATOM 1347 O O . GLY A 1 177 ? 18.734 20.739 -58.017 1.00 54.53 177 GLY A O 1
ATOM 1348 N N . SER A 1 178 ? 20.435 19.360 -57.539 1.00 51.12 178 SER A N 1
ATOM 1349 C CA . SER A 1 178 ? 21.492 20.315 -57.910 1.00 51.12 178 SER A CA 1
ATOM 1350 C C . SER A 1 178 ? 22.596 19.676 -58.762 1.00 51.12 178 SER A C 1
ATOM 1352 O O . SER A 1 178 ? 23.775 19.951 -58.565 1.00 51.12 178 SER A O 1
ATOM 1354 N N . GLU A 1 179 ? 22.215 18.837 -59.721 1.00 53.72 179 GLU A N 1
ATOM 1355 C CA . GLU A 1 179 ? 23.051 18.490 -60.874 1.00 53.72 179 GLU A CA 1
ATOM 1356 C C . GLU A 1 179 ? 22.178 18.576 -62.128 1.00 53.72 179 GLU A C 1
ATOM 1358 O O . GLU A 1 179 ? 21.654 17.566 -62.566 1.00 53.72 179 GLU A O 1
ATOM 1363 N N . GLU A 1 180 ? 21.936 19.788 -62.638 1.00 52.84 180 GLU A N 1
ATOM 1364 C CA . GLU A 1 180 ? 21.614 20.066 -64.051 1.00 52.84 180 GLU A CA 1
ATOM 1365 C C . GLU A 1 180 ? 21.429 21.585 -64.228 1.00 52.84 180 GLU A C 1
ATOM 1367 O O . GLU A 1 180 ? 20.405 22.155 -63.845 1.00 52.84 180 GLU A O 1
ATOM 1372 N N . GLY A 1 181 ? 22.455 22.251 -64.772 1.00 50.59 181 GLY A N 1
ATOM 1373 C CA . GLY A 1 181 ? 22.459 23.686 -65.080 1.00 50.59 181 GLY A CA 1
ATOM 1374 C C . GLY A 1 181 ? 23.853 24.254 -65.276 1.00 50.59 181 GLY A C 1
ATOM 1375 O O . GLY A 1 181 ? 24.395 24.786 -64.285 1.00 50.59 181 GLY A O 1
#

Secondary structure (DSSP, 8-state):
--HHHHHHHHHHHHHHHHHHHHHHHHH--TT-HHHHHHHHHHHHHHHHHHHHHHHHH-SSHHHHHHHHHHHHHHHHHHHHHHHHTT---TTSTTHHHHHHHHHHHHHHHHHHHHHHHHHHHHT---SSHHHHHHHHHHHHHHHHHHHHHHHTTSS--PPPPPP----SSSSTTTTSS-S--

Nearest PDB structures (foldseek):
  1x91-assembly1_A  TM=3.277E-01  e=4.267E+00  Arabidopsis thaliana
  7uqr-assembly1_E  TM=2.176E-01  e=3.517E+00  Cricetus cricetus

Radius of gyration: 23.12 Å; Cα contacts (8 Å, |Δi|>4): 172; chains: 1; bounding box: 42×40×91 Å

Solvent-accessible surface area (backbone atoms only — not comparable to full-atom values): 10074 Å² total; per-residue (Å²): 133,56,70,67,58,53,54,51,52,48,47,51,51,28,52,48,39,44,50,52,31,43,58,37,49,73,46,48,45,91,86,36,64,66,27,45,54,50,48,47,61,46,32,36,55,52,9,50,53,30,30,52,51,12,60,69,57,70,65,56,73,67,18,54,49,28,33,51,52,11,48,51,40,25,53,52,23,49,51,48,43,73,75,52,65,81,64,90,54,66,81,45,95,60,36,51,58,51,52,40,52,51,43,50,51,45,53,48,52,30,50,55,42,28,54,52,39,34,55,55,21,69,69,52,86,53,94,45,72,67,60,35,46,50,44,39,48,53,29,50,52,52,43,51,48,52,50,52,35,44,77,68,47,63,40,74,72,70,70,74,79,75,78,80,75,81,85,79,83,72,77,81,73,74,77,82,79,84,87,86,135

Foldseek 3Di:
DDLLVVLVVLLVVLVVLVVVLLVLLVQDDLPDPPSLLVLLVVQLVQLVVLQVVLVVVVDDPSSVLSNVLSVVSNVLSVVLCVVPVPPPDSLPPCNLVSSLSSLVSSLVSSVSSLVVSQVSLVPDDDPDPVSNCCSNVSSVVSNVVSVVCVVVCSGRVRDDDDPPPCPPDDPVVVPPPPPDD

pLDDT: mean 75.72, std 12.33, range [41.97, 91.69]